Protein AF-A0AAV4ZYA0-F1 (afdb_monomer)

Structure (mmCIF, N/CA/C/O backbone):
data_AF-A0AAV4ZYA0-F1
#
_entry.id   AF-A0AAV4ZYA0-F1
#
loop_
_atom_site.group_PDB
_atom_site.id
_atom_site.type_symbol
_atom_site.label_atom_id
_atom_site.label_alt_id
_atom_site.label_comp_id
_atom_site.label_asym_id
_atom_site.label_entity_id
_atom_site.label_seq_id
_atom_site.pdbx_PDB_ins_code
_atom_site.Cartn_x
_atom_site.Cartn_y
_atom_site.Cartn_z
_atom_site.occupancy
_atom_site.B_iso_or_equiv
_atom_site.auth_seq_id
_atom_site.auth_comp_id
_atom_site.auth_asym_id
_atom_site.auth_atom_id
_atom_site.pdbx_PDB_model_num
ATOM 1 N N . MET A 1 1 ? -10.176 -1.420 -7.710 1.00 80.31 1 MET A N 1
ATOM 2 C CA . MET A 1 1 ? -9.198 -2.234 -8.470 1.00 80.31 1 MET A CA 1
ATOM 3 C C . MET A 1 1 ? -9.941 -2.976 -9.579 1.00 80.31 1 MET A C 1
ATOM 5 O O . MET A 1 1 ? -11.082 -3.352 -9.341 1.00 80.31 1 MET A O 1
ATOM 9 N N . CYS A 1 2 ? -9.379 -3.142 -10.784 1.00 86.94 2 CYS A N 1
ATOM 10 C CA . CYS A 1 2 ? -10.055 -3.920 -11.837 1.00 86.94 2 CYS A CA 1
ATOM 11 C C . CYS A 1 2 ? -9.924 -5.434 -11.587 1.00 86.94 2 CYS A C 1
ATOM 13 O O . CYS A 1 2 ? -9.052 -5.856 -10.829 1.00 86.94 2 CYS A O 1
ATOM 15 N N .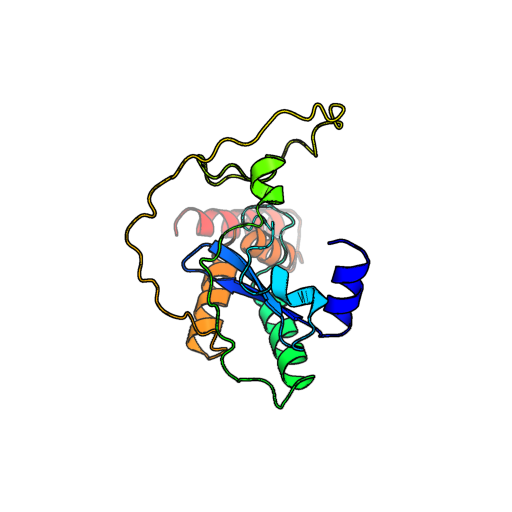 SER A 1 3 ? -10.754 -6.249 -12.243 1.00 91.12 3 SER A N 1
ATOM 16 C CA . SER A 1 3 ? -10.825 -7.701 -12.012 1.00 91.12 3 SER A CA 1
ATOM 17 C C . SER A 1 3 ? -9.481 -8.421 -12.165 1.00 91.12 3 SER A C 1
ATOM 19 O O . SER A 1 3 ? -9.167 -9.296 -11.364 1.00 91.12 3 SER A O 1
ATOM 21 N N . ASN A 1 4 ? -8.658 -8.021 -13.141 1.00 90.38 4 ASN A N 1
ATOM 22 C CA . ASN A 1 4 ? -7.347 -8.640 -13.361 1.00 90.38 4 ASN A CA 1
ATOM 23 C C . ASN A 1 4 ? -6.384 -8.345 -12.206 1.00 90.38 4 ASN A C 1
ATOM 25 O O . ASN A 1 4 ? -5.794 -9.264 -11.648 1.00 90.38 4 ASN A O 1
ATOM 29 N N . HIS A 1 5 ? -6.281 -7.077 -11.799 1.00 91.56 5 HIS A N 1
ATOM 30 C CA . HIS A 1 5 ? -5.413 -6.693 -10.687 1.00 91.56 5 HIS A CA 1
ATOM 31 C C . HIS A 1 5 ? -5.905 -7.259 -9.354 1.00 91.56 5 HIS A C 1
ATOM 33 O O . HIS A 1 5 ? -5.076 -7.601 -8.521 1.00 91.56 5 HIS A O 1
ATOM 39 N N . HIS A 1 6 ? -7.220 -7.402 -9.162 1.00 92.88 6 HIS A N 1
ATOM 40 C CA . HIS A 1 6 ? -7.773 -8.054 -7.975 1.00 92.88 6 HIS A CA 1
ATOM 41 C C . HIS A 1 6 ? -7.349 -9.522 -7.911 1.00 92.88 6 HIS A C 1
ATOM 43 O O . HIS A 1 6 ? -6.822 -9.971 -6.902 1.00 92.88 6 HIS A O 1
ATOM 49 N N . ARG A 1 7 ? -7.499 -10.261 -9.017 1.00 95.31 7 ARG A N 1
ATOM 50 C CA . ARG A 1 7 ? -7.073 -11.662 -9.089 1.00 95.31 7 ARG A CA 1
ATOM 51 C C . ARG A 1 7 ? -5.572 -11.823 -8.833 1.00 95.31 7 ARG A C 1
ATOM 53 O O . ARG A 1 7 ? -5.188 -12.720 -8.094 1.00 95.31 7 ARG A O 1
ATOM 60 N N . ALA A 1 8 ? -4.744 -10.958 -9.416 1.00 95.44 8 ALA A N 1
ATOM 61 C CA . ALA A 1 8 ? -3.297 -10.975 -9.205 1.00 95.44 8 ALA A CA 1
ATOM 62 C C . ALA A 1 8 ? -2.899 -10.580 -7.765 1.00 95.44 8 ALA A C 1
ATOM 64 O O . ALA A 1 8 ? -1.927 -11.101 -7.223 1.00 95.44 8 ALA A O 1
ATOM 65 N N . PHE A 1 9 ? -3.674 -9.704 -7.111 1.00 95.94 9 PHE A N 1
ATOM 66 C CA . PHE A 1 9 ? -3.490 -9.369 -5.696 1.00 95.94 9 PHE A CA 1
ATOM 67 C C . PHE A 1 9 ? -3.739 -10.589 -4.803 1.00 95.94 9 PHE A C 1
ATOM 69 O O . PHE A 1 9 ? -2.935 -10.890 -3.920 1.00 95.94 9 PHE A O 1
ATOM 76 N N . ASP A 1 10 ? -4.826 -11.318 -5.062 1.00 96.25 10 ASP A N 1
ATOM 77 C CA . ASP A 1 10 ? -5.196 -12.521 -4.310 1.00 96.25 10 ASP A CA 1
ATOM 78 C C . ASP A 1 10 ? -4.239 -13.692 -4.573 1.00 96.25 10 ASP A C 1
ATOM 80 O O . ASP A 1 10 ? -4.005 -14.510 -3.684 1.00 96.25 10 ASP A O 1
ATOM 84 N N . ALA A 1 11 ? -3.667 -13.756 -5.779 1.00 96.25 11 ALA A N 1
ATOM 85 C CA . ALA A 1 11 ? -2.668 -14.746 -6.183 1.00 96.25 11 ALA A CA 1
ATOM 86 C C . ALA A 1 11 ? -1.251 -14.447 -5.662 1.00 96.25 11 ALA A C 1
ATOM 88 O O . ALA A 1 11 ? -0.342 -15.234 -5.898 1.00 96.25 11 ALA A O 1
ATOM 89 N N . TYR A 1 12 ? -1.066 -13.343 -4.931 1.00 97.12 12 TYR A N 1
ATOM 90 C CA . TYR A 1 12 ? 0.222 -12.915 -4.389 1.00 97.12 12 TYR A CA 1
ATOM 91 C C . TYR A 1 12 ? 1.281 -12.564 -5.450 1.00 97.12 12 TYR A C 1
ATOM 93 O O . TYR A 1 12 ? 2.477 -12.715 -5.209 1.00 97.12 12 TYR A O 1
ATOM 101 N N . ASP A 1 13 ? 0.878 -12.047 -6.613 1.00 95.81 13 ASP A N 1
ATOM 102 C CA . ASP A 1 13 ? 1.809 -11.706 -7.703 1.00 95.81 13 ASP A CA 1
ATOM 103 C C . ASP A 1 13 ? 2.561 -10.385 -7.471 1.00 95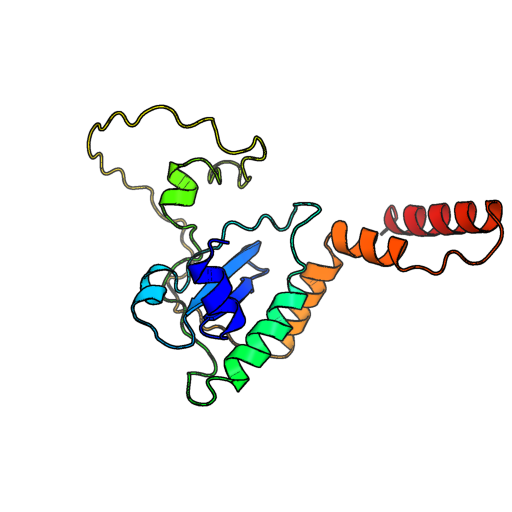.81 13 ASP A C 1
ATOM 105 O O . ASP A 1 13 ? 3.634 -10.130 -8.025 1.00 95.81 13 ASP A O 1
ATOM 109 N N . TYR A 1 14 ? 1.986 -9.500 -6.671 1.00 96.69 14 TYR A N 1
ATOM 110 C CA . TYR A 1 14 ? 2.531 -8.192 -6.333 1.00 96.69 14 TYR A CA 1
ATOM 111 C C . TYR A 1 14 ? 2.043 -7.808 -4.943 1.00 96.69 14 TYR A C 1
ATOM 113 O O . TYR A 1 14 ? 1.091 -8.400 -4.440 1.00 96.69 14 TYR A O 1
ATOM 121 N N . PHE A 1 15 ? 2.650 -6.795 -4.336 1.00 96.75 15 PHE A N 1
ATOM 122 C CA . PHE A 1 15 ? 2.113 -6.174 -3.127 1.00 96.75 15 PHE A CA 1
ATOM 123 C C . PHE A 1 15 ? 1.960 -4.667 -3.308 1.00 96.75 15 PHE A C 1
ATOM 125 O O . PHE A 1 15 ? 2.529 -4.059 -4.218 1.00 96.75 15 PHE A O 1
ATOM 132 N N . ILE A 1 16 ? 1.165 -4.061 -2.432 1.00 95.88 16 ILE A N 1
ATOM 133 C CA . ILE A 1 16 ? 1.038 -2.610 -2.325 1.00 95.88 16 ILE A CA 1
ATOM 134 C C . ILE A 1 16 ? 1.749 -2.191 -1.043 1.00 95.88 16 ILE A C 1
ATOM 136 O O . ILE A 1 16 ? 1.491 -2.762 0.009 1.00 95.88 16 ILE A O 1
ATOM 140 N N . ARG A 1 17 ? 2.632 -1.196 -1.108 1.00 94.81 17 ARG A N 1
ATOM 141 C CA . ARG A 1 17 ? 3.355 -0.675 0.054 1.00 94.81 17 ARG A CA 1
ATOM 142 C C . ARG A 1 17 ? 2.986 0.775 0.308 1.00 94.81 17 ARG A C 1
ATOM 144 O O . ARG A 1 17 ? 3.186 1.618 -0.558 1.00 94.81 17 ARG A O 1
ATOM 151 N N . TYR A 1 18 ? 2.516 1.086 1.510 1.00 93.31 18 TYR A N 1
ATOM 152 C CA . TYR A 1 18 ? 2.417 2.474 1.949 1.00 93.31 18 TYR A CA 1
ATOM 153 C C . TYR A 1 18 ? 3.798 3.022 2.329 1.00 93.31 18 TYR A C 1
ATOM 155 O O . TYR A 1 18 ? 4.530 2.376 3.080 1.00 93.31 18 TYR A O 1
ATOM 163 N N . ILE A 1 19 ? 4.142 4.206 1.819 1.00 91.00 19 ILE A N 1
ATOM 164 C CA . ILE A 1 19 ? 5.383 4.918 2.130 1.00 91.00 19 ILE A CA 1
ATOM 165 C C . ILE A 1 19 ? 5.033 6.199 2.897 1.00 91.00 19 ILE A C 1
ATOM 167 O O . ILE A 1 19 ? 4.638 7.183 2.264 1.00 91.00 19 ILE A O 1
ATOM 171 N N . PRO A 1 20 ? 5.204 6.224 4.235 1.00 89.25 20 PRO A N 1
ATOM 172 C CA . PRO A 1 20 ? 4.829 7.370 5.065 1.00 89.25 20 PRO A CA 1
ATOM 173 C C . PRO A 1 20 ? 5.463 8.691 4.620 1.00 89.25 20 PRO A C 1
ATOM 175 O O . PRO A 1 20 ? 4.771 9.701 4.555 1.00 89.25 20 PRO A O 1
ATOM 178 N N . ALA A 1 21 ? 6.741 8.667 4.225 1.00 86.56 21 ALA A N 1
ATOM 179 C CA . ALA A 1 21 ? 7.492 9.860 3.824 1.00 86.56 21 ALA A CA 1
ATOM 180 C C . ALA A 1 21 ? 6.879 10.624 2.636 1.00 86.56 21 ALA A C 1
ATOM 182 O O . ALA A 1 21 ? 7.073 11.828 2.521 1.00 86.56 21 ALA A O 1
ATOM 183 N N . VAL A 1 22 ? 6.154 9.934 1.750 1.00 86.25 22 VAL A N 1
ATOM 184 C CA . VAL A 1 22 ? 5.482 10.550 0.591 1.00 86.25 22 VAL A CA 1
ATOM 185 C C . VAL A 1 22 ? 3.963 10.390 0.639 1.00 86.25 22 VAL A C 1
ATOM 187 O O . VAL A 1 22 ? 3.296 10.751 -0.320 1.00 86.25 22 VAL A O 1
ATOM 190 N N . GLN A 1 23 ? 3.430 9.817 1.723 1.00 87.38 23 GLN A N 1
ATOM 191 C CA . GLN A 1 23 ? 2.010 9.522 1.943 1.00 87.38 23 GLN A CA 1
ATOM 192 C C . GLN A 1 23 ? 1.306 8.824 0.766 1.00 87.38 23 GLN A C 1
ATOM 194 O O . GLN A 1 23 ? 0.142 9.084 0.470 1.00 87.38 23 GLN A O 1
ATOM 199 N N . LYS A 1 24 ? 2.006 7.908 0.088 1.00 90.12 24 LYS A N 1
ATOM 200 C CA . LYS A 1 24 ? 1.486 7.200 -1.092 1.00 90.12 24 LYS A CA 1
ATOM 201 C C . LYS A 1 24 ? 1.557 5.692 -0.934 1.00 90.12 24 LYS A C 1
ATOM 203 O O . LYS A 1 24 ? 2.466 5.151 -0.305 1.00 90.12 24 LYS A O 1
ATOM 208 N N . PHE A 1 25 ? 0.607 5.020 -1.572 1.00 92.56 25 PHE A N 1
ATOM 209 C CA . PHE A 1 25 ? 0.609 3.577 -1.770 1.00 92.56 25 PHE A CA 1
ATOM 210 C C . PHE A 1 25 ? 1.310 3.255 -3.082 1.00 92.56 25 PHE A C 1
ATOM 212 O O . PHE A 1 25 ? 0.940 3.802 -4.112 1.00 92.56 25 PHE A O 1
ATOM 219 N N . ILE A 1 26 ? 2.304 2.378 -3.062 1.00 93.62 26 ILE A N 1
ATOM 220 C CA . ILE A 1 26 ? 3.145 2.046 -4.211 1.00 93.62 26 ILE A CA 1
ATOM 221 C C . ILE A 1 26 ? 2.882 0.608 -4.628 1.00 93.62 26 ILE A C 1
ATOM 223 O O . ILE A 1 26 ? 2.900 -0.292 -3.791 1.00 93.62 26 ILE A O 1
ATOM 227 N N . PHE A 1 27 ? 2.649 0.389 -5.916 1.00 94.88 27 PHE A N 1
ATOM 228 C CA . PHE A 1 27 ? 2.538 -0.944 -6.490 1.00 94.88 27 PHE A CA 1
ATOM 229 C C . PHE A 1 27 ? 3.935 -1.545 -6.675 1.00 94.88 27 PHE A C 1
ATOM 231 O O . PHE A 1 27 ? 4.797 -0.940 -7.312 1.00 94.88 27 PHE A O 1
ATOM 238 N N . VAL A 1 28 ? 4.167 -2.753 -6.164 1.00 95.50 28 VAL A N 1
ATOM 239 C CA . VAL A 1 28 ? 5.455 -3.446 -6.271 1.00 95.50 28 VAL A CA 1
ATOM 240 C C . VAL A 1 28 ? 5.244 -4.797 -6.933 1.00 95.50 28 VAL A C 1
ATOM 242 O O . VAL A 1 28 ? 4.809 -5.757 -6.298 1.00 95.50 28 VAL A O 1
ATOM 245 N N . ASN A 1 29 ? 5.573 -4.872 -8.225 1.00 95.12 29 ASN A N 1
ATOM 246 C CA . ASN A 1 29 ? 5.682 -6.145 -8.935 1.00 95.12 29 ASN A CA 1
ATOM 247 C C . ASN A 1 29 ? 6.771 -6.996 -8.269 1.00 95.12 29 ASN A C 1
ATOM 249 O O . ASN A 1 29 ? 7.947 -6.660 -8.403 1.00 95.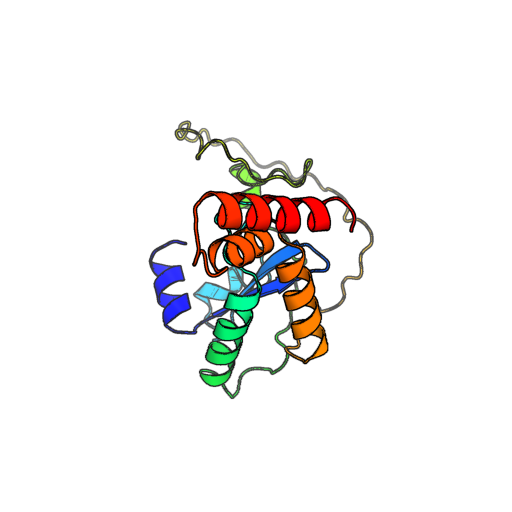12 29 ASN A O 1
ATOM 253 N N . TYR A 1 30 ? 6.375 -8.040 -7.541 1.00 95.69 30 TYR A N 1
ATOM 254 C CA . TYR A 1 30 ? 7.302 -8.908 -6.812 1.00 95.69 30 TYR A CA 1
ATOM 255 C C . TYR A 1 30 ? 7.499 -10.254 -7.511 1.00 95.69 30 TYR A C 1
ATOM 257 O O . TYR A 1 30 ? 8.602 -10.782 -7.498 1.00 95.69 30 TYR A O 1
ATOM 265 N N . SER A 1 31 ? 6.468 -10.775 -8.184 1.00 93.25 31 SER A N 1
ATOM 266 C CA . SER A 1 31 ? 6.558 -11.988 -9.014 1.00 93.25 31 SER A CA 1
ATOM 267 C C . SER A 1 31 ? 7.509 -11.845 -10.205 1.00 93.25 31 SER A C 1
ATOM 269 O O . SER A 1 31 ? 8.049 -12.843 -10.676 1.00 93.25 31 SER A O 1
ATOM 271 N N . GLY A 1 32 ? 7.715 -10.621 -10.701 1.00 91.19 32 GLY A N 1
ATOM 272 C CA . GLY A 1 32 ? 8.510 -10.363 -11.903 1.00 91.19 32 GLY A CA 1
ATOM 273 C C . GLY A 1 32 ? 7.736 -10.583 -13.205 1.00 91.19 32 GLY A C 1
ATOM 274 O O . GLY A 1 32 ? 8.344 -10.705 -14.264 1.00 91.19 32 GLY A O 1
ATOM 275 N N . PHE A 1 33 ? 6.400 -10.632 -13.162 1.00 92.62 33 PHE A N 1
ATOM 276 C CA . PHE A 1 33 ? 5.601 -10.731 -14.383 1.00 92.62 33 PHE A CA 1
ATOM 277 C C . PHE A 1 33 ? 5.710 -9.467 -15.235 1.00 92.62 33 PHE A C 1
ATOM 279 O O . PHE A 1 33 ? 5.509 -8.353 -14.747 1.00 92.62 33 PHE A O 1
ATOM 286 N N . THR A 1 34 ? 5.963 -9.652 -16.529 1.00 92.38 34 THR A N 1
ATOM 287 C CA . THR A 1 34 ? 6.173 -8.568 -17.501 1.00 92.38 34 THR A CA 1
ATOM 288 C C . THR A 1 34 ? 4.961 -7.643 -17.618 1.00 92.38 34 TH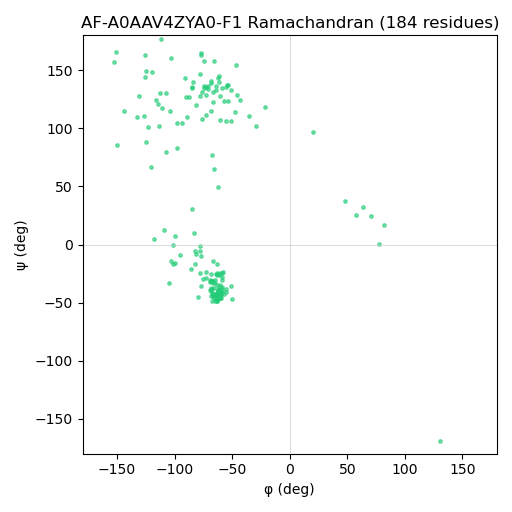R A C 1
ATOM 290 O O . THR A 1 34 ? 5.096 -6.428 -17.733 1.00 92.38 34 THR A O 1
ATOM 293 N N . GLU A 1 35 ? 3.748 -8.187 -17.493 1.00 90.38 35 GLU A N 1
ATOM 294 C CA . GLU A 1 35 ? 2.503 -7.407 -17.528 1.00 90.38 35 GLU A CA 1
ATOM 295 C C . GLU A 1 35 ? 2.409 -6.364 -16.402 1.00 90.38 35 GLU A C 1
ATOM 297 O O . GLU A 1 35 ? 1.737 -5.336 -16.555 1.00 90.38 35 GLU A O 1
ATOM 302 N N . HIS A 1 36 ? 3.103 -6.611 -15.287 1.00 91.38 36 HIS A N 1
ATOM 303 C CA . HIS A 1 36 ? 3.110 -5.764 -14.100 1.00 91.38 36 HIS A CA 1
ATOM 304 C C . HIS A 1 36 ? 4.278 -4.766 -14.059 1.00 91.38 36 HIS A C 1
ATOM 306 O O . HIS A 1 36 ? 4.270 -3.865 -13.220 1.00 91.38 36 HIS A O 1
ATOM 312 N N . GLU A 1 37 ? 5.263 -4.863 -14.959 1.00 90.75 37 GLU A N 1
ATOM 313 C CA . GLU A 1 37 ? 6.447 -3.986 -14.972 1.00 90.75 37 GLU A CA 1
ATOM 314 C C . GLU A 1 37 ? 6.080 -2.507 -15.080 1.00 90.75 37 GLU A C 1
ATOM 316 O O . GLU A 1 37 ? 6.590 -1.682 -14.329 1.00 90.75 37 GLU A O 1
ATOM 321 N N . LYS A 1 38 ? 5.109 -2.171 -15.936 1.00 88.81 38 LYS A N 1
ATOM 322 C CA . LYS A 1 38 ? 4.625 -0.790 -16.112 1.00 88.81 38 LYS A CA 1
ATOM 323 C C . LYS A 1 38 ? 3.971 -0.186 -14.863 1.00 88.81 38 LYS A C 1
ATOM 325 O O . LYS A 1 38 ? 3.780 1.027 -14.799 1.00 88.81 38 LYS A O 1
ATOM 330 N N . PHE A 1 39 ? 3.587 -1.018 -13.897 1.00 90.44 39 PHE A N 1
ATOM 331 C CA . PHE A 1 39 ? 2.995 -0.582 -12.633 1.00 90.44 39 PHE A CA 1
ATOM 332 C C . PHE A 1 39 ? 4.002 -0.591 -11.481 1.00 90.44 39 PHE A C 1
ATOM 334 O O . PHE A 1 39 ? 3.751 0.050 -10.465 1.00 90.44 39 PHE A O 1
ATOM 341 N N . HIS A 1 40 ? 5.137 -1.276 -11.622 1.00 92.88 40 HIS A N 1
ATOM 342 C CA . HIS A 1 40 ? 6.147 -1.366 -10.575 1.00 92.88 40 HIS A CA 1
ATOM 343 C C . HIS A 1 40 ? 6.696 0.023 -10.205 1.00 92.88 40 HIS A C 1
ATOM 345 O O . HIS A 1 40 ? 7.112 0.792 -11.067 1.00 92.88 40 HIS A O 1
ATOM 351 N N . GLY A 1 41 ? 6.679 0.347 -8.911 1.00 91.31 41 GLY A N 1
ATOM 352 C CA . GLY A 1 41 ? 7.123 1.629 -8.362 1.00 91.31 41 GLY A CA 1
ATOM 353 C C . GLY A 1 41 ? 6.142 2.786 -8.531 1.00 91.31 41 GLY A C 1
ATOM 354 O O . GLY A 1 41 ? 6.413 3.888 -8.058 1.00 91.31 41 GLY A O 1
ATOM 355 N N . ARG A 1 42 ? 4.979 2.556 -9.145 1.00 90.62 42 ARG A N 1
ATOM 356 C CA . ARG A 1 42 ? 3.993 3.609 -9.404 1.00 90.62 42 ARG A CA 1
ATOM 357 C C . ARG A 1 42 ? 3.004 3.729 -8.259 1.00 90.62 42 ARG A C 1
ATOM 359 O O . ARG A 1 42 ? 2.598 2.731 -7.658 1.00 90.62 42 ARG A O 1
ATOM 366 N N . ALA A 1 43 ? 2.604 4.962 -7.970 1.00 91.50 43 ALA A N 1
ATOM 367 C CA . ALA A 1 43 ? 1.619 5.227 -6.941 1.00 91.50 43 ALA A CA 1
ATOM 368 C C . ALA A 1 43 ? 0.225 4.757 -7.381 1.00 91.50 43 ALA A C 1
ATOM 370 O O . ALA A 1 43 ? -0.230 5.010 -8.500 1.00 91.50 43 ALA A O 1
ATOM 371 N N . VAL A 1 44 ? -0.451 4.063 -6.474 1.00 90.44 44 VAL A N 1
ATOM 372 C CA . VAL A 1 44 ? -1.841 3.637 -6.586 1.00 90.44 44 VAL A CA 1
ATOM 373 C C . VAL A 1 44 ? -2.722 4.790 -6.119 1.00 90.44 44 VAL A C 1
ATOM 375 O O . VAL A 1 44 ? -2.458 5.382 -5.073 1.00 90.44 44 VAL A O 1
ATOM 378 N N . ALA A 1 45 ? -3.784 5.083 -6.873 1.00 88.62 45 ALA A N 1
ATOM 379 C CA . ALA A 1 45 ? -4.816 6.051 -6.501 1.00 88.62 45 ALA A CA 1
ATOM 380 C C . ALA A 1 45 ? -5.630 5.559 -5.289 1.00 88.62 45 ALA A C 1
ATOM 382 O O . ALA A 1 45 ? -6.737 5.037 -5.423 1.00 88.62 45 ALA A O 1
ATOM 383 N N . LEU A 1 46 ? -5.037 5.673 -4.104 1.00 87.81 46 LEU A N 1
ATOM 384 C CA . LEU A 1 46 ? -5.657 5.423 -2.813 1.00 87.81 46 LEU A CA 1
ATOM 385 C C . LEU A 1 46 ? -5.439 6.659 -1.944 1.00 87.81 46 LEU A C 1
ATOM 387 O O . LEU A 1 46 ? -4.317 6.944 -1.528 1.00 87.81 46 LEU A O 1
ATOM 391 N N . ASP A 1 47 ? -6.526 7.379 -1.682 1.00 85.31 47 ASP A N 1
ATOM 392 C CA . ASP A 1 47 ? -6.537 8.523 -0.776 1.00 85.31 47 ASP A CA 1
ATOM 393 C C . ASP A 1 47 ? -6.502 8.027 0.670 1.00 85.31 47 ASP A C 1
ATOM 395 O O . ASP A 1 47 ? -7.501 7.516 1.173 1.00 85.31 47 ASP A O 1
ATOM 399 N N . ILE A 1 48 ? -5.369 8.188 1.356 1.00 83.94 48 ILE A N 1
ATOM 400 C CA . ILE A 1 48 ? -5.249 7.809 2.769 1.00 83.94 48 ILE A CA 1
ATOM 401 C C . ILE A 1 48 ? -6.175 8.629 3.680 1.00 83.94 48 ILE A C 1
ATOM 403 O O . ILE A 1 48 ? -6.573 8.165 4.745 1.00 83.94 48 ILE A O 1
ATOM 407 N N . THR A 1 49 ? -6.565 9.834 3.266 1.00 82.06 49 THR A N 1
ATOM 408 C CA . THR A 1 49 ? -7.449 10.706 4.048 1.00 82.06 49 THR A CA 1
ATOM 409 C C . THR A 1 49 ? -8.924 10.331 3.901 1.00 82.06 49 THR A C 1
ATOM 411 O O . THR A 1 49 ? -9.779 10.861 4.615 1.00 82.06 49 THR A O 1
ATOM 414 N N . HIS A 1 50 ? -9.254 9.409 2.993 1.00 83.19 50 HIS A N 1
ATOM 415 C CA . HIS A 1 50 ? -10.627 8.993 2.766 1.00 83.19 50 HIS A CA 1
ATOM 416 C C . HIS A 1 50 ? -11.136 8.091 3.903 1.00 83.19 50 HIS A C 1
ATOM 418 O O . HIS A 1 50 ? -10.481 7.135 4.314 1.00 83.19 50 HIS A O 1
ATOM 424 N N . ARG A 1 51 ? -12.370 8.331 4.370 1.00 79.19 51 ARG A N 1
ATOM 425 C CA . ARG A 1 51 ? -12.998 7.585 5.488 1.00 79.19 51 ARG A CA 1
ATOM 426 C C . ARG A 1 51 ? -13.102 6.070 5.280 1.00 79.19 51 ARG A C 1
ATOM 428 O O . ARG A 1 51 ? -13.220 5.327 6.244 1.00 79.19 51 ARG A O 1
ATOM 435 N N . HIS A 1 52 ? -13.092 5.625 4.027 1.00 80.25 52 HIS A N 1
ATOM 436 C CA . HIS A 1 52 ? -13.146 4.209 3.649 1.00 80.25 52 HIS A CA 1
ATOM 437 C C . HIS A 1 52 ? -11.823 3.689 3.076 1.00 80.25 52 HIS A C 1
ATOM 439 O O . HIS A 1 52 ? -11.797 2.625 2.462 1.00 80.25 52 HIS A O 1
ATOM 445 N N . ALA A 1 53 ? -10.735 4.446 3.221 1.00 83.31 53 ALA A N 1
ATOM 446 C CA . ALA A 1 53 ? -9.423 3.975 2.817 1.00 83.31 53 ALA A CA 1
ATOM 447 C C . ALA A 1 53 ? -9.017 2.759 3.667 1.00 83.31 53 ALA A C 1
ATOM 449 O O . ALA A 1 53 ? -9.202 2.781 4.888 1.00 83.31 53 ALA A O 1
ATOM 450 N N . PRO A 1 54 ? -8.458 1.701 3.058 1.00 86.38 54 PRO A N 1
ATOM 451 C CA . PRO A 1 54 ? -7.900 0.592 3.818 1.00 86.38 54 PRO A CA 1
ATOM 452 C C . PRO A 1 54 ? -6.738 1.074 4.694 1.00 86.38 54 PRO A C 1
ATOM 454 O O . PRO A 1 54 ? -5.939 1.915 4.277 1.00 86.38 54 PRO A O 1
ATOM 457 N N . PHE A 1 55 ? -6.610 0.504 5.894 1.00 91.12 55 PHE A N 1
ATOM 458 C CA . PHE A 1 55 ? -5.486 0.821 6.770 1.00 91.12 55 PHE A CA 1
ATOM 459 C C . PHE A 1 55 ? -4.158 0.373 6.140 1.00 91.12 55 PHE A C 1
ATOM 461 O O . PHE A 1 55 ? -4.053 -0.784 5.717 1.00 91.12 55 PHE A O 1
ATOM 468 N N . PRO A 1 56 ? -3.116 1.230 6.127 1.00 92.56 56 PRO A N 1
ATOM 469 C CA . PRO A 1 56 ? -1.787 0.865 5.642 1.00 92.56 56 PRO A CA 1
ATOM 470 C C . PRO A 1 56 ? -1.234 -0.425 6.260 1.00 92.56 56 PRO A C 1
ATOM 472 O O . PRO A 1 56 ? -0.593 -1.220 5.573 1.00 92.56 56 PRO A O 1
ATOM 475 N N . SER A 1 57 ? -1.530 -0.668 7.539 1.00 90.81 57 SER A N 1
ATOM 476 C CA . SER A 1 57 ? -1.130 -1.877 8.266 1.00 90.81 57 SER A CA 1
ATOM 477 C C . SER A 1 57 ? -1.645 -3.182 7.642 1.00 90.81 57 SER A C 1
ATOM 479 O O . SER A 1 57 ? -0.944 -4.193 7.697 1.00 90.81 57 SER A O 1
ATOM 481 N N . LEU A 1 58 ? -2.811 -3.181 6.983 1.00 92.19 58 LEU A N 1
ATOM 482 C CA . LEU A 1 58 ? -3.350 -4.372 6.310 1.00 92.19 58 LEU A CA 1
ATOM 483 C C . LEU A 1 58 ? -2.466 -4.811 5.140 1.00 92.19 58 LEU A C 1
ATOM 485 O O . LEU A 1 58 ? -2.311 -6.007 4.884 1.00 92.19 58 LEU A O 1
ATOM 489 N N . PHE A 1 59 ? -1.836 -3.853 4.464 1.00 95.19 59 PHE A N 1
ATOM 490 C CA . PHE A 1 59 ? -0.931 -4.146 3.362 1.00 95.19 59 PHE A CA 1
ATOM 491 C C . PHE A 1 59 ? 0.401 -4.748 3.822 1.00 95.19 59 PHE A C 1
ATOM 493 O O . PHE A 1 59 ? 1.002 -5.500 3.060 1.00 95.19 59 PHE A O 1
ATOM 500 N N . ILE A 1 60 ? 0.831 -4.521 5.072 1.00 95.19 60 ILE A N 1
ATOM 501 C CA . ILE A 1 60 ? 2.012 -5.202 5.639 1.00 95.19 60 ILE A CA 1
ATOM 502 C C . ILE A 1 60 ? 1.780 -6.715 5.659 1.00 95.19 60 ILE A C 1
ATOM 504 O O . ILE A 1 60 ? 2.638 -7.486 5.234 1.00 95.19 60 ILE A O 1
ATOM 508 N N . ILE A 1 61 ? 0.600 -7.143 6.120 1.00 95.00 61 ILE A N 1
ATOM 509 C CA . ILE A 1 61 ? 0.239 -8.565 6.201 1.00 95.00 61 ILE A CA 1
ATOM 510 C C . ILE A 1 61 ? 0.230 -9.185 4.803 1.00 95.00 61 ILE A C 1
ATOM 512 O O . ILE A 1 61 ? 0.747 -10.286 4.607 1.00 95.00 61 ILE A O 1
ATOM 516 N N . HIS A 1 62 ? -0.347 -8.479 3.827 1.00 96.38 62 HIS A N 1
ATOM 517 C CA . HIS A 1 62 ? -0.363 -8.931 2.438 1.00 96.38 62 HIS A CA 1
ATOM 518 C C . HIS A 1 62 ? 1.050 -9.054 1.864 1.00 96.38 62 HIS A C 1
ATOM 520 O O . HIS A 1 62 ? 1.393 -10.104 1.328 1.00 96.38 62 HIS A O 1
ATOM 526 N N . GLU A 1 63 ? 1.909 -8.057 2.070 1.00 97.00 63 GLU A N 1
ATOM 527 C CA . GLU A 1 63 ? 3.292 -8.117 1.605 1.00 97.00 63 GLU A CA 1
ATOM 528 C C . GLU A 1 63 ? 4.076 -9.281 2.219 1.00 97.00 63 GLU A C 1
ATOM 530 O O . GLU A 1 63 ? 4.812 -9.965 1.508 1.00 97.00 63 GLU A O 1
ATOM 535 N N . MET A 1 64 ? 3.907 -9.558 3.515 1.00 95.75 64 MET A N 1
ATOM 536 C CA . MET A 1 64 ? 4.545 -10.718 4.148 1.00 95.75 64 MET A CA 1
ATOM 537 C C . MET A 1 64 ? 4.124 -12.033 3.479 1.00 95.75 64 MET A C 1
ATOM 539 O O . MET A 1 64 ? 4.959 -12.915 3.281 1.00 95.75 64 MET A O 1
ATOM 543 N N . ARG A 1 65 ? 2.850 -12.159 3.082 1.00 96.88 65 ARG A N 1
ATOM 544 C CA . ARG A 1 65 ? 2.358 -13.332 2.341 1.00 96.88 65 ARG A CA 1
ATOM 545 C C . ARG A 1 65 ? 2.954 -13.413 0.941 1.00 96.88 65 ARG A C 1
ATOM 547 O O . ARG A 1 65 ? 3.382 -14.491 0.545 1.00 96.88 65 ARG A O 1
ATOM 554 N N . VAL A 1 66 ? 3.049 -12.289 0.232 1.00 97.19 66 VAL A N 1
ATOM 555 C CA . VAL A 1 66 ? 3.678 -12.217 -1.097 1.00 97.19 66 VAL A CA 1
ATOM 556 C C . VAL A 1 66 ? 5.145 -12.634 -1.041 1.00 97.19 66 VAL A C 1
ATOM 558 O O . VAL A 1 66 ? 5.583 -13.464 -1.834 1.00 97.19 66 VAL A O 1
ATOM 561 N N . ARG A 1 67 ? 5.894 -12.144 -0.051 1.00 95.81 67 ARG A N 1
ATOM 562 C CA . ARG A 1 67 ? 7.291 -12.545 0.176 1.00 95.81 67 ARG A CA 1
ATOM 563 C C . ARG A 1 67 ? 7.427 -14.030 0.503 1.00 95.81 67 ARG A C 1
ATOM 565 O O . ARG A 1 67 ? 8.334 -14.679 -0.001 1.00 95.81 67 ARG A O 1
ATOM 572 N N . GLY A 1 68 ? 6.504 -14.577 1.295 1.00 95.69 68 GLY A N 1
ATOM 573 C CA . GLY A 1 68 ? 6.442 -16.015 1.568 1.00 95.69 68 GLY A CA 1
ATOM 574 C C . GLY A 1 68 ? 6.089 -16.861 0.338 1.00 95.69 68 GLY A C 1
ATOM 575 O O . GLY A 1 68 ? 6.558 -17.990 0.227 1.00 95.69 68 GLY A O 1
ATOM 576 N N . HIS A 1 69 ? 5.297 -16.320 -0.592 1.00 96.75 69 HIS A N 1
ATOM 577 C CA . HIS A 1 69 ? 4.935 -16.987 -1.846 1.00 96.75 69 HIS A CA 1
ATOM 578 C C . HIS A 1 69 ? 6.084 -16.990 -2.867 1.00 96.75 69 HIS A C 1
ATOM 580 O O . HIS A 1 69 ? 6.217 -17.936 -3.640 1.00 96.75 69 HIS A O 1
ATOM 586 N N . HIS A 1 70 ? 6.951 -15.972 -2.828 1.00 94.88 70 HIS A N 1
ATOM 587 C CA . HIS A 1 70 ? 8.099 -15.815 -3.728 1.00 94.88 70 HIS A CA 1
ATOM 588 C C . HIS A 1 70 ? 9.430 -15.758 -2.952 1.00 94.88 70 HIS A C 1
ATOM 590 O O . HIS A 1 70 ? 10.105 -14.726 -2.960 1.00 94.88 70 HIS A O 1
ATOM 596 N N . PRO A 1 71 ? 9.858 -16.852 -2.292 1.00 93.38 71 PRO A N 1
ATOM 597 C CA . PRO A 1 71 ? 10.963 -16.829 -1.325 1.00 93.38 71 PRO A CA 1
ATOM 598 C C . PRO A 1 71 ? 12.346 -16.529 -1.928 1.00 93.38 71 PRO A C 1
ATOM 600 O O . PRO A 1 71 ? 13.285 -16.247 -1.189 1.00 93.38 71 PRO A O 1
ATOM 603 N N . PHE A 1 72 ? 12.487 -16.610 -3.253 1.00 93.31 72 PHE A N 1
ATOM 604 C CA . PHE A 1 72 ? 13.754 -16.386 -3.962 1.00 93.31 72 PHE A CA 1
ATOM 605 C C . PHE A 1 72 ? 13.855 -15.007 -4.620 1.00 93.31 72 PHE A C 1
ATOM 607 O O . PHE A 1 72 ? 14.866 -14.702 -5.252 1.00 93.31 72 PHE A O 1
ATOM 614 N N . GLN A 1 73 ? 12.822 -14.175 -4.491 1.00 92.69 73 GLN A N 1
ATOM 615 C CA . GLN A 1 73 ? 12.874 -12.793 -4.953 1.00 92.69 73 GLN A CA 1
ATOM 616 C C . GLN A 1 73 ? 13.729 -11.934 -4.006 1.00 92.69 73 GLN A C 1
ATOM 618 O O . GLN A 1 73 ? 13.909 -12.286 -2.835 1.00 92.69 73 GLN A O 1
ATOM 623 N N . PRO A 1 74 ? 14.263 -10.790 -4.472 1.00 89.94 74 PRO A N 1
ATOM 624 C CA . PRO A 1 74 ? 15.060 -9.905 -3.634 1.00 89.94 74 PRO A CA 1
ATOM 625 C C . PRO A 1 74 ? 14.340 -9.505 -2.340 1.00 89.94 74 PRO A C 1
ATOM 627 O O . PRO A 1 74 ? 13.159 -9.150 -2.340 1.00 89.94 74 PRO A O 1
ATOM 630 N N . ILE A 1 75 ? 15.074 -9.508 -1.224 1.00 88.06 75 ILE A N 1
ATOM 631 C CA . ILE A 1 75 ? 14.549 -9.078 0.084 1.00 88.06 75 ILE A CA 1
ATOM 632 C C . ILE A 1 75 ? 14.196 -7.585 0.056 1.00 88.06 75 ILE A C 1
ATOM 634 O O . ILE A 1 75 ? 13.247 -7.153 0.703 1.00 88.06 75 ILE A O 1
ATOM 638 N N . GLU A 1 76 ? 14.900 -6.792 -0.740 1.00 90.88 76 GLU A N 1
ATOM 639 C CA . GLU A 1 76 ? 14.642 -5.364 -0.876 1.00 90.88 76 GLU A CA 1
ATOM 640 C C . GLU A 1 76 ? 14.424 -5.034 -2.355 1.00 90.88 76 GLU A C 1
ATOM 642 O O . GLU A 1 76 ? 15.392 -4.751 -3.067 1.00 90.88 76 GLU A O 1
ATOM 647 N N . PRO A 1 77 ? 13.177 -5.121 -2.859 1.00 88.25 77 PRO A N 1
ATOM 648 C CA . PRO A 1 77 ? 12.900 -4.771 -4.240 1.00 88.25 77 PRO A CA 1
ATOM 649 C C . PRO A 1 77 ? 13.245 -3.301 -4.482 1.00 88.25 77 PRO A C 1
ATOM 651 O O . PRO A 1 77 ? 13.030 -2.432 -3.629 1.00 88.25 77 PRO A O 1
ATOM 654 N N . LEU A 1 78 ? 13.825 -3.057 -5.650 1.00 87.88 78 LEU A N 1
ATOM 655 C CA . LEU A 1 78 ? 14.337 -1.762 -6.054 1.00 87.88 78 LEU A CA 1
ATOM 656 C C . LEU A 1 78 ? 13.240 -0.934 -6.717 1.00 87.88 78 LEU A C 1
ATOM 658 O O . LEU A 1 78 ? 12.660 -1.369 -7.703 1.00 87.88 78 LEU A O 1
ATOM 662 N N . LEU A 1 79 ? 13.015 0.284 -6.233 1.00 85.06 79 LEU A N 1
ATOM 663 C CA . LEU A 1 79 ? 12.185 1.276 -6.901 1.00 85.06 79 LEU A CA 1
ATOM 664 C C . LEU A 1 79 ? 13.078 2.243 -7.679 1.00 85.06 79 LEU A C 1
ATOM 666 O O . LEU A 1 79 ? 13.720 3.116 -7.099 1.00 85.06 79 LEU A O 1
ATOM 670 N N . LEU A 1 80 ? 13.091 2.069 -8.999 1.00 68.38 80 LEU A N 1
ATOM 671 C CA . LEU A 1 80 ? 13.851 2.892 -9.949 1.00 68.38 80 LEU A CA 1
ATOM 672 C C . LEU A 1 80 ? 13.152 4.205 -10.327 1.00 68.38 80 LEU A C 1
ATOM 674 O O . LEU A 1 80 ? 13.690 4.992 -11.098 1.00 68.38 80 LEU A O 1
ATOM 678 N N . GLN A 1 81 ? 11.918 4.408 -9.870 1.00 65.81 81 GLN A N 1
ATOM 679 C CA . GLN A 1 81 ? 11.087 5.535 -10.276 1.00 65.81 81 GLN A CA 1
ATOM 680 C C . GLN A 1 81 ? 10.603 6.293 -9.053 1.00 65.81 81 GLN A C 1
ATOM 682 O O . GLN A 1 81 ? 10.255 5.696 -8.029 1.00 65.81 81 GLN A O 1
ATOM 687 N N . ASP A 1 82 ? 10.524 7.612 -9.206 1.00 71.12 82 ASP A N 1
ATOM 688 C CA . ASP A 1 82 ? 9.809 8.461 -8.271 1.00 71.12 82 ASP A CA 1
ATOM 689 C C . ASP A 1 82 ? 8.387 7.931 -8.136 1.00 71.12 82 ASP A C 1
ATOM 691 O O . ASP A 1 82 ? 7.765 7.567 -9.141 1.00 71.12 82 ASP A O 1
ATOM 695 N N . ALA A 1 83 ? 7.895 7.896 -6.893 1.00 76.19 83 ALA A N 1
ATOM 696 C CA . ALA A 1 83 ? 6.557 7.487 -6.452 1.00 76.19 83 ALA A CA 1
ATOM 697 C C . ALA A 1 83 ? 5.435 8.387 -7.029 1.00 76.19 83 ALA A C 1
ATOM 699 O O . ALA A 1 83 ? 4.581 8.934 -6.326 1.00 76.19 83 ALA A O 1
ATOM 700 N N . SER A 1 84 ? 5.487 8.586 -8.335 1.00 84.38 84 SER A N 1
ATOM 701 C CA . SER A 1 84 ? 4.587 9.329 -9.187 1.00 84.38 84 SER A CA 1
ATOM 702 C C . SER A 1 84 ? 3.353 8.482 -9.447 1.00 84.38 84 SER A C 1
ATOM 704 O O . SER A 1 84 ? 3.410 7.246 -9.508 1.00 84.38 84 SER A O 1
ATOM 706 N N . PHE A 1 85 ? 2.217 9.153 -9.581 1.00 83.81 85 PHE A N 1
ATOM 707 C CA . PHE A 1 85 ? 1.017 8.494 -10.065 1.00 83.81 85 PHE A CA 1
ATOM 708 C C . PHE A 1 85 ? 1.209 8.066 -11.522 1.00 83.81 85 PHE A C 1
ATOM 710 O O . PHE A 1 85 ? 2.071 8.569 -12.242 1.00 83.81 85 PHE A O 1
ATOM 717 N N . GLN A 1 86 ? 0.413 7.090 -11.949 1.00 81.69 86 GLN A N 1
ATOM 718 C CA . GLN A 1 86 ? 0.314 6.760 -13.367 1.00 81.69 86 GLN A CA 1
ATOM 719 C C . GLN A 1 86 ? -0.205 7.967 -14.150 1.00 81.69 86 GLN A C 1
ATOM 721 O O . GLN A 1 86 ? -1.079 8.677 -13.660 1.00 81.69 86 GLN A O 1
ATOM 726 N N . GLU A 1 87 ? 0.276 8.144 -15.381 1.00 78.62 87 GLU A N 1
ATOM 727 C CA . GLU A 1 87 ? -0.084 9.282 -16.240 1.00 78.62 87 GLU A CA 1
ATOM 728 C C . GLU A 1 87 ? -1.603 9.474 -16.324 1.00 78.62 87 GLU A C 1
ATOM 730 O O . GLU A 1 87 ? -2.101 10.566 -16.077 1.00 78.62 87 GLU A O 1
ATOM 735 N N . TRP A 1 88 ? -2.349 8.388 -16.549 1.00 77.50 88 TRP A N 1
ATOM 736 C CA . TRP A 1 88 ? -3.805 8.449 -16.679 1.00 77.50 88 TRP A CA 1
ATOM 737 C C . TRP A 1 88 ? -4.531 8.900 -15.401 1.00 77.50 88 TRP A C 1
ATOM 739 O O . TRP A 1 88 ? -5.621 9.447 -15.493 1.00 77.50 88 TRP A O 1
ATOM 749 N N . ILE A 1 89 ? -3.945 8.709 -14.212 1.00 79.38 89 ILE A N 1
ATOM 750 C CA . ILE A 1 89 ? -4.533 9.187 -12.946 1.00 79.38 89 ILE A CA 1
ATOM 751 C C . ILE A 1 89 ? -4.508 10.720 -12.909 1.00 79.38 89 ILE A C 1
ATOM 753 O O . ILE A 1 89 ? -5.464 11.340 -12.451 1.00 79.38 89 ILE A O 1
ATOM 757 N N . VAL A 1 90 ? -3.434 11.319 -13.426 1.00 78.75 90 VAL A N 1
ATOM 758 C CA . VAL A 1 90 ? -3.276 12.774 -13.499 1.00 78.75 90 VAL A CA 1
ATOM 759 C C . VAL A 1 90 ? -4.070 13.340 -14.681 1.00 78.75 90 VAL A C 1
ATOM 761 O O . VAL A 1 90 ? -4.800 14.315 -14.523 1.00 78.75 90 VAL A O 1
ATOM 764 N N . THR A 1 91 ? -4.002 12.716 -15.864 1.00 76.25 91 THR A N 1
ATOM 765 C CA . THR A 1 91 ? -4.689 13.233 -17.064 1.00 76.25 91 THR A CA 1
ATOM 766 C C . THR A 1 91 ? -6.206 13.121 -16.993 1.00 76.25 91 T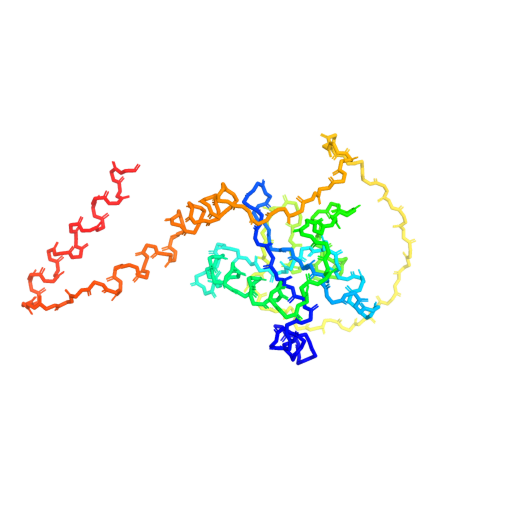HR A C 1
ATOM 768 O O . THR A 1 91 ? -6.890 13.974 -17.552 1.00 76.25 91 THR A O 1
ATOM 771 N N . ASP A 1 92 ? -6.738 12.095 -16.324 1.00 78.00 92 ASP A N 1
ATOM 772 C CA . ASP A 1 92 ? -8.185 11.934 -16.127 1.00 78.00 92 ASP A CA 1
ATOM 773 C C . ASP A 1 92 ? -8.696 12.755 -14.926 1.00 78.00 92 ASP A C 1
ATOM 775 O O . ASP A 1 92 ? -9.841 12.585 -14.511 1.00 78.00 92 ASP A O 1
ATOM 779 N N . SER A 1 93 ? -7.850 13.634 -14.369 1.00 76.31 93 SER A N 1
ATOM 780 C CA . SER A 1 93 ? -8.150 14.522 -13.239 1.00 76.31 93 SER A CA 1
ATOM 781 C C . SER A 1 93 ? -8.611 13.795 -11.971 1.00 76.31 93 SER A C 1
ATOM 783 O O . SER A 1 93 ? -9.279 14.384 -11.133 1.00 76.31 93 SER A O 1
ATOM 785 N N . LEU A 1 94 ? -8.227 12.524 -11.794 1.00 80.62 94 LEU A N 1
ATOM 786 C CA . LEU A 1 94 ? -8.525 11.771 -10.568 1.00 80.62 94 LEU A CA 1
ATOM 787 C C . LEU A 1 94 ? -7.675 12.245 -9.386 1.00 80.62 94 LEU A C 1
ATOM 789 O O . LEU A 1 94 ? -8.094 12.121 -8.235 1.00 80.62 94 LEU A O 1
ATOM 793 N N . PHE A 1 95 ? -6.478 12.754 -9.668 1.00 83.19 95 PHE A N 1
ATOM 794 C CA . PHE A 1 95 ? -5.605 13.394 -8.697 1.00 83.19 95 PHE A CA 1
ATOM 795 C C . PHE A 1 95 ? -5.116 14.724 -9.259 1.00 83.19 95 PHE A C 1
ATOM 797 O O . PHE A 1 95 ? -4.579 14.774 -10.368 1.00 83.19 95 PHE A O 1
ATOM 804 N N . ASP A 1 96 ? -5.292 15.787 -8.486 1.00 82.69 96 ASP A N 1
ATOM 805 C CA . ASP A 1 96 ? -4.759 17.102 -8.796 1.00 82.69 96 ASP A CA 1
ATOM 806 C C . ASP A 1 96 ? -3.397 17.269 -8.115 1.00 82.69 96 ASP A C 1
ATOM 808 O O . ASP A 1 96 ? -3.304 17.493 -6.906 1.00 82.69 96 ASP A O 1
ATOM 812 N N . ASP A 1 97 ? -2.331 17.178 -8.913 1.00 78.25 97 ASP A N 1
ATOM 813 C CA . ASP A 1 97 ? -0.952 17.357 -8.451 1.00 78.25 97 ASP A CA 1
ATOM 814 C C . ASP A 1 97 ? -0.696 18.755 -7.857 1.00 78.25 97 ASP A C 1
ATOM 816 O O . ASP A 1 97 ? 0.212 18.909 -7.041 1.00 78.25 97 ASP A O 1
ATOM 820 N N . SER A 1 98 ? -1.479 19.776 -8.231 1.00 80.50 98 SER A N 1
ATOM 821 C CA . SER A 1 98 ? -1.286 21.147 -7.741 1.00 80.50 98 SER A CA 1
ATOM 822 C C . SER A 1 98 ? -1.810 21.347 -6.319 1.00 80.50 98 SER A C 1
ATOM 824 O O . SER A 1 98 ? -1.197 22.065 -5.528 1.00 80.50 98 SER A O 1
ATOM 826 N N . THR A 1 99 ? -2.916 20.685 -5.978 1.00 80.50 99 THR A N 1
ATOM 827 C CA . THR A 1 99 ? -3.536 20.747 -4.647 1.00 80.50 99 THR A CA 1
ATOM 828 C C . THR A 1 99 ? -3.179 19.550 -3.771 1.00 80.50 99 THR A C 1
ATOM 830 O O . THR A 1 99 ? -3.358 19.606 -2.555 1.00 80.50 99 THR A O 1
ATOM 833 N N . GLY A 1 100 ? -2.658 18.472 -4.360 1.00 79.00 100 GLY A N 1
ATOM 834 C CA . GLY A 1 100 ? -2.368 17.220 -3.671 1.00 79.00 100 GLY A CA 1
ATOM 835 C C . GLY A 1 100 ? -3.631 16.461 -3.260 1.00 79.00 100 GLY A C 1
ATOM 836 O O . GLY A 1 100 ? -3.598 15.701 -2.291 1.00 79.00 100 GLY A O 1
ATOM 837 N N . THR A 1 101 ? -4.751 16.687 -3.953 1.00 82.25 101 THR A N 1
ATOM 838 C CA . THR A 1 101 ? -6.061 16.148 -3.574 1.00 82.25 101 THR A CA 1
ATOM 839 C C . THR A 1 101 ? -6.651 15.242 -4.646 1.00 82.25 101 THR A C 1
ATOM 841 O O . THR A 1 101 ? -6.403 15.403 -5.839 1.00 82.25 101 THR A O 1
ATOM 844 N N . PHE A 1 102 ? -7.421 14.249 -4.200 1.00 83.88 102 PHE A N 1
ATOM 845 C CA . PHE A 1 102 ? -8.202 13.398 -5.092 1.00 83.88 102 PHE A CA 1
ATOM 846 C C . PHE A 1 102 ? -9.532 14.061 -5.423 1.00 83.88 102 PHE A C 1
ATOM 848 O O . PHE A 1 102 ? -10.187 14.597 -4.524 1.00 83.88 102 PHE A O 1
ATOM 855 N N . ASP A 1 103 ? -9.956 13.945 -6.680 1.00 78.75 103 ASP A N 1
ATOM 856 C CA . ASP A 1 103 ? -11.317 14.301 -7.057 1.00 78.75 103 ASP A CA 1
ATOM 857 C C . ASP A 1 103 ? -12.298 13.326 -6.388 1.00 78.75 103 ASP A C 1
ATOM 859 O O . ASP A 1 103 ? -12.186 12.099 -6.500 1.00 78.75 103 ASP A O 1
ATOM 863 N N . ARG A 1 104 ? -13.218 13.892 -5.607 1.00 71.50 104 ARG A N 1
ATOM 864 C CA . ARG A 1 104 ? -14.234 13.158 -4.840 1.00 71.50 104 ARG A CA 1
ATOM 865 C C . ARG A 1 104 ? -15.598 13.224 -5.499 1.00 71.50 104 ARG A C 1
ATOM 867 O O . ARG A 1 104 ? -16.474 12.430 -5.139 1.00 71.50 104 ARG A O 1
ATOM 874 N N . ASP A 1 105 ? -15.768 14.131 -6.451 1.00 64.94 105 ASP A N 1
ATOM 875 C CA . ASP A 1 105 ? -16.918 14.120 -7.322 1.00 64.94 105 ASP A CA 1
ATOM 876 C C . ASP A 1 105 ? -16.683 12.939 -8.265 1.00 64.94 105 ASP A C 1
ATOM 878 O O . ASP A 1 105 ? -15.703 12.881 -9.001 1.00 64.94 105 ASP A O 1
ATOM 882 N N . GLY A 1 106 ? -17.502 11.891 -8.119 1.00 55.31 106 GLY A N 1
ATOM 883 C CA . GLY A 1 106 ? -17.334 10.644 -8.867 1.00 55.31 106 GLY A CA 1
ATOM 884 C C . GLY A 1 106 ? -17.084 10.904 -10.359 1.00 55.31 106 GLY A C 1
ATOM 885 O O . GLY A 1 106 ? -17.518 11.934 -10.874 1.00 55.31 106 GLY A O 1
ATOM 886 N N . PRO A 1 107 ? -16.409 9.973 -11.060 1.00 49.19 107 PRO A N 1
ATOM 887 C CA . PRO A 1 107 ? -15.764 10.241 -12.341 1.00 49.19 107 PRO A CA 1
ATOM 888 C C . PRO A 1 107 ? -16.689 11.038 -13.264 1.00 49.19 107 PRO A C 1
ATOM 890 O O . PRO A 1 107 ? -17.839 10.610 -13.447 1.00 49.19 107 PRO A O 1
ATOM 893 N N . PRO A 1 108 ? -16.230 12.160 -13.852 1.00 48.22 108 PRO A N 1
ATOM 894 C CA . PRO A 1 108 ? -17.073 12.966 -14.717 1.00 48.22 108 PRO A CA 1
ATOM 895 C C . PRO A 1 108 ? -17.708 12.062 -15.774 1.00 48.22 108 PRO A C 1
ATOM 897 O O . PRO A 1 108 ? -17.037 11.215 -16.376 1.00 48.22 108 PRO A O 1
ATOM 900 N N . LEU A 1 109 ? -19.025 12.201 -15.974 1.00 46.50 109 LEU A N 1
ATOM 901 C CA . LEU A 1 109 ? -19.753 11.495 -17.028 1.00 46.50 109 LEU A CA 1
ATOM 902 C C . LEU A 1 109 ? -19.009 11.735 -18.344 1.00 46.50 109 LEU A C 1
ATOM 904 O O . LEU A 1 109 ? -19.018 12.848 -18.863 1.00 46.50 109 LEU A O 1
ATOM 908 N N . ARG A 1 110 ? -18.308 10.699 -18.823 1.00 42.16 110 ARG A N 1
ATOM 909 C CA . ARG A 1 110 ? -17.321 10.760 -19.912 1.00 42.16 110 ARG A CA 1
ATOM 910 C C . ARG A 1 110 ? -17.710 11.767 -21.004 1.00 42.16 110 ARG A C 1
ATOM 912 O O . ARG A 1 110 ? -18.608 11.463 -21.796 1.00 42.16 110 ARG A O 1
ATOM 919 N N . PRO A 1 111 ? -16.998 12.895 -21.161 1.00 44.84 111 PRO A N 1
ATOM 920 C CA . PRO A 1 111 ? -17.097 13.666 -22.381 1.00 44.84 111 PRO A CA 1
ATOM 921 C C . PRO A 1 111 ? -16.374 12.896 -23.490 1.00 44.84 111 PRO A C 1
ATOM 923 O O . PRO A 1 111 ? -15.245 12.423 -23.348 1.00 44.84 111 PRO A O 1
ATOM 926 N N . ARG A 1 112 ? -17.078 12.724 -24.605 1.00 42.41 112 ARG A N 1
ATOM 927 C CA . ARG A 1 112 ? -16.623 12.106 -25.853 1.00 42.41 112 ARG A CA 1
ATOM 928 C C . ARG A 1 112 ? -15.212 12.584 -26.237 1.00 42.41 112 ARG A C 1
ATOM 930 O O . ARG A 1 112 ? -14.993 13.779 -26.403 1.00 42.41 112 ARG A O 1
ATOM 937 N N . ARG A 1 113 ? -14.287 11.630 -26.432 1.00 44.88 113 ARG A N 1
ATOM 938 C CA . ARG A 1 113 ? -12.897 11.865 -26.871 1.00 44.88 113 ARG A CA 1
ATOM 939 C C . ARG A 1 113 ? -12.853 12.819 -28.069 1.00 44.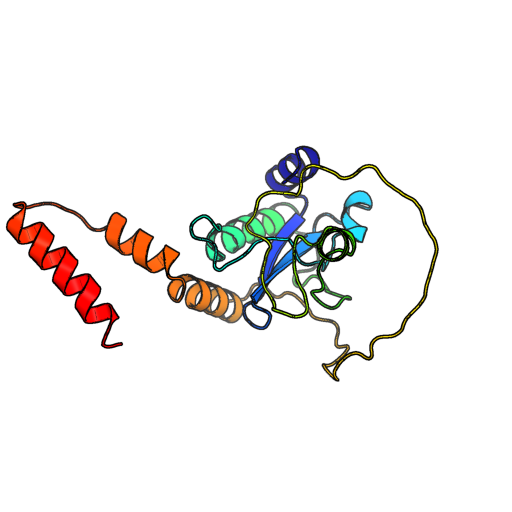88 113 ARG A C 1
ATOM 941 O O . ARG A 1 113 ? -13.255 12.436 -29.168 1.00 44.88 113 ARG A O 1
ATOM 948 N N . VAL A 1 114 ? -12.290 14.007 -27.873 1.00 38.62 114 VAL A N 1
ATOM 949 C CA . VAL A 1 114 ? -11.733 14.815 -28.960 1.00 38.62 114 VAL A CA 1
ATOM 950 C C . VAL A 1 114 ? -10.221 14.667 -28.869 1.00 38.62 114 VAL A C 1
ATOM 952 O O . VAL A 1 114 ? -9.603 15.017 -27.871 1.00 38.62 114 VAL A O 1
ATOM 955 N N . ARG A 1 115 ? -9.635 14.050 -29.895 1.00 43.22 115 ARG A N 1
ATOM 956 C CA . ARG A 1 115 ? -8.189 13.866 -30.033 1.00 43.22 115 ARG A CA 1
ATOM 957 C C . ARG A 1 115 ? -7.604 15.162 -30.598 1.00 43.22 115 ARG A C 1
ATOM 959 O O . ARG A 1 115 ? -7.984 15.540 -31.702 1.00 43.22 115 ARG A O 1
ATOM 966 N N . ALA A 1 116 ? -6.691 15.810 -29.881 1.00 33.72 116 ALA A N 1
ATOM 967 C CA . ALA A 1 116 ? -5.882 16.927 -30.384 1.00 33.72 116 ALA A CA 1
ATOM 968 C C . ALA A 1 116 ? -4.536 16.978 -29.614 1.00 33.72 116 ALA A C 1
ATOM 970 O O . ALA A 1 116 ? -4.435 16.338 -28.569 1.00 33.72 116 ALA A O 1
ATOM 971 N N . PRO A 1 117 ? -3.470 17.583 -30.171 1.00 39.66 117 PRO A N 1
ATOM 972 C CA . PRO A 1 117 ? -2.194 16.905 -30.381 1.00 39.66 117 PRO A CA 1
ATOM 973 C C . PRO A 1 117 ? -1.093 17.271 -29.376 1.00 39.66 117 PRO A C 1
ATOM 975 O O . PRO A 1 117 ? -1.131 18.324 -28.750 1.00 39.66 117 PRO A O 1
ATOM 978 N N . ASN A 1 118 ? -0.094 16.381 -29.311 1.00 43.25 118 ASN A N 1
ATOM 979 C CA . ASN A 1 118 ? 1.206 16.501 -28.646 1.00 43.25 118 ASN A CA 1
ATOM 980 C C . ASN A 1 118 ? 1.662 17.943 -28.382 1.00 43.25 118 ASN A C 1
ATOM 982 O O . ASN A 1 118 ? 1.988 18.664 -29.327 1.00 43.25 118 ASN A O 1
ATOM 986 N N . GLN A 1 119 ? 1.835 18.293 -27.108 1.00 33.38 119 GLN A N 1
ATOM 987 C CA . GLN A 1 119 ? 2.781 19.327 -26.705 1.00 33.38 119 GLN A CA 1
ATOM 988 C C . GLN A 1 119 ? 3.608 18.811 -25.530 1.00 33.38 119 GLN A C 1
ATOM 990 O O . GLN A 1 119 ? 3.115 18.616 -24.425 1.00 33.38 119 GLN A O 1
ATOM 995 N N . LEU A 1 120 ? 4.882 18.555 -25.832 1.00 38.22 120 LEU A N 1
ATOM 996 C CA . LEU A 1 120 ? 5.965 18.530 -24.862 1.00 38.22 120 LEU A CA 1
ATOM 997 C C . LEU A 1 120 ? 5.946 19.849 -24.088 1.00 38.22 120 LEU A C 1
ATOM 999 O O . LEU A 1 120 ? 6.095 20.905 -24.701 1.00 38.22 120 LEU A O 1
ATOM 1003 N N . LEU A 1 121 ? 5.840 19.784 -22.764 1.00 28.89 121 LEU A N 1
ATOM 1004 C CA . LEU A 1 121 ? 6.335 20.849 -21.906 1.00 28.89 121 LEU A CA 1
ATOM 1005 C C . LEU A 1 121 ? 6.914 20.270 -20.621 1.00 28.89 121 LEU A C 1
ATOM 1007 O O . LEU A 1 121 ? 6.245 19.639 -19.810 1.00 28.89 121 LEU A O 1
ATOM 1011 N N . THR A 1 122 ? 8.215 20.493 -20.526 1.00 38.66 122 THR A N 1
ATOM 1012 C CA . THR A 1 122 ? 9.131 20.252 -19.427 1.00 38.66 122 THR A CA 1
ATOM 1013 C C . THR A 1 122 ? 8.671 20.991 -18.172 1.00 38.66 122 THR A C 1
ATOM 1015 O O . THR A 1 122 ? 8.573 22.217 -18.175 1.00 38.66 122 THR A O 1
ATOM 1018 N N . THR A 1 123 ? 8.468 20.264 -17.080 1.00 28.14 123 THR A N 1
ATOM 1019 C CA . THR A 1 123 ? 8.456 20.814 -15.722 1.00 28.14 123 THR A CA 1
ATOM 1020 C C . THR A 1 123 ? 9.647 20.232 -14.971 1.00 28.14 123 THR A C 1
ATOM 1022 O O . THR A 1 123 ? 9.818 19.018 -14.882 1.00 28.14 123 THR A O 1
ATOM 1025 N N . ASN A 1 124 ? 10.526 21.120 -14.505 1.00 31.95 124 ASN A N 1
ATOM 1026 C CA . ASN A 1 124 ? 11.735 20.772 -13.763 1.00 31.95 124 ASN A CA 1
ATOM 1027 C C . ASN A 1 124 ? 11.379 19.991 -12.484 1.00 31.95 124 ASN A C 1
ATOM 1029 O O . ASN A 1 124 ? 10.490 20.438 -11.754 1.00 31.95 124 ASN A O 1
ATOM 1033 N N . PRO A 1 125 ? 12.075 18.888 -12.157 1.00 36.41 125 PRO A N 1
ATOM 1034 C CA . PRO A 1 125 ? 11.927 18.258 -10.859 1.00 36.41 125 PRO A CA 1
ATOM 1035 C C . PRO A 1 125 ? 12.650 19.098 -9.804 1.00 36.41 125 PRO A C 1
ATOM 1037 O O . PRO A 1 125 ? 13.784 19.536 -10.002 1.00 36.41 125 PRO A O 1
ATOM 1040 N N . ALA A 1 126 ? 11.980 19.314 -8.674 1.00 35.28 126 ALA A N 1
ATOM 1041 C CA . ALA A 1 126 ? 12.641 19.732 -7.449 1.00 35.28 126 ALA A CA 1
ATOM 1042 C C . ALA A 1 126 ? 13.747 18.718 -7.111 1.00 35.28 126 ALA A C 1
ATOM 1044 O O . ALA A 1 126 ? 13.539 17.508 -7.209 1.00 35.28 126 ALA A O 1
ATOM 1045 N N . GLU A 1 127 ? 14.922 19.221 -6.738 1.00 39.12 127 GLU A N 1
ATOM 1046 C CA . GLU A 1 127 ? 16.066 18.422 -6.305 1.00 39.12 127 GLU A CA 1
ATOM 1047 C C . GLU A 1 127 ? 15.669 17.504 -5.142 1.00 39.12 127 GLU A C 1
ATOM 1049 O O . GLU A 1 127 ? 15.488 17.932 -4.004 1.00 39.12 127 GLU A O 1
ATOM 1054 N N . GLY A 1 128 ? 15.536 16.215 -5.436 1.00 36.38 128 GLY A N 1
ATOM 1055 C CA . GLY A 1 128 ? 15.268 15.179 -4.453 1.00 36.38 128 GLY A CA 1
ATOM 1056 C C . GLY A 1 128 ? 15.895 13.884 -4.926 1.00 36.38 128 GLY A C 1
ATOM 1057 O O . GLY A 1 128 ? 15.237 13.116 -5.606 1.00 36.38 128 GLY A O 1
ATOM 1058 N N . SER A 1 129 ? 17.182 13.703 -4.612 1.00 38.88 129 SER A N 1
ATOM 1059 C CA . SER A 1 129 ? 17.971 12.466 -4.716 1.00 38.88 129 SER A CA 1
ATOM 1060 C C . SER A 1 129 ? 17.398 11.397 -5.662 1.00 38.88 129 SER A C 1
ATOM 1062 O O . SER A 1 129 ? 16.572 10.580 -5.255 1.00 38.88 129 SER A O 1
ATOM 1064 N N . SER A 1 130 ? 17.907 11.363 -6.900 1.00 48.03 130 SER A N 1
ATOM 1065 C CA . SER A 1 130 ? 17.811 10.213 -7.813 1.00 48.03 130 SER A CA 1
ATOM 1066 C C . SER A 1 130 ? 18.605 9.031 -7.234 1.00 48.03 130 SER A C 1
ATOM 1068 O O . SER A 1 130 ? 19.649 8.635 -7.753 1.00 48.03 130 SER A O 1
ATOM 1070 N N . GLY A 1 131 ? 18.154 8.526 -6.094 1.00 54.22 131 GLY A N 1
ATOM 1071 C CA . GLY A 1 131 ? 18.715 7.388 -5.400 1.00 54.22 131 GLY A CA 1
ATOM 1072 C C . GLY A 1 131 ? 17.737 6.236 -5.494 1.00 54.22 131 GLY A C 1
ATOM 1073 O O . GLY A 1 131 ? 16.627 6.329 -4.972 1.00 54.22 131 GLY A O 1
ATOM 1074 N N . ASP A 1 132 ? 18.178 5.162 -6.139 1.00 64.50 132 ASP A N 1
ATOM 1075 C CA . ASP A 1 132 ? 17.635 3.811 -6.037 1.00 64.50 132 ASP A CA 1
ATOM 1076 C C . ASP A 1 132 ? 17.002 3.559 -4.656 1.00 64.50 132 ASP A C 1
ATOM 1078 O O . ASP A 1 132 ? 17.697 3.337 -3.658 1.00 64.50 132 ASP A O 1
ATOM 1082 N N . ARG A 1 133 ? 15.666 3.618 -4.570 1.00 80.44 133 ARG A N 1
ATOM 1083 C CA . ARG A 1 133 ? 14.959 3.427 -3.299 1.00 80.44 133 ARG A CA 1
ATOM 1084 C C . ARG A 1 133 ? 14.668 1.947 -3.123 1.00 80.44 133 ARG A C 1
ATOM 1086 O O . ARG A 1 133 ? 13.808 1.385 -3.791 1.00 80.44 133 ARG A O 1
ATOM 1093 N N . ARG A 1 134 ? 15.355 1.311 -2.182 1.00 84.88 134 ARG A N 1
ATOM 1094 C CA . ARG A 1 134 ? 15.104 -0.083 -1.802 1.00 84.88 134 ARG A CA 1
ATOM 1095 C C . ARG A 1 134 ? 13.991 -0.187 -0.763 1.00 84.88 134 ARG A C 1
ATOM 1097 O O . ARG A 1 134 ? 13.962 0.581 0.197 1.00 84.88 134 ARG A O 1
ATOM 1104 N N . LEU A 1 135 ? 13.077 -1.140 -0.942 1.00 87.38 135 LEU A N 1
ATOM 1105 C CA . LEU A 1 135 ? 11.968 -1.381 -0.013 1.00 87.38 135 LEU A CA 1
ATOM 1106 C C . LEU A 1 135 ? 12.269 -2.521 0.960 1.00 87.38 135 LEU A C 1
ATOM 1108 O O . LEU A 1 135 ? 11.832 -3.661 0.775 1.00 87.38 135 LEU A O 1
ATOM 1112 N N . ALA A 1 136 ? 12.982 -2.199 2.034 1.00 90.56 136 ALA A N 1
ATOM 1113 C CA . ALA A 1 136 ? 13.117 -3.106 3.163 1.00 90.56 136 ALA A CA 1
ATOM 1114 C C . ALA A 1 136 ? 11.781 -3.264 3.912 1.00 90.56 136 ALA A C 1
ATOM 1116 O O . ALA A 1 136 ? 11.045 -2.300 4.129 1.00 90.56 136 ALA A O 1
ATOM 1117 N N . LEU A 1 137 ? 11.481 -4.488 4.353 1.00 91.50 137 LEU A N 1
ATOM 1118 C CA . LEU A 1 137 ? 10.439 -4.760 5.345 1.00 91.50 137 LEU A CA 1
ATOM 1119 C C . LEU A 1 137 ? 11.121 -5.148 6.660 1.00 91.50 137 LEU A C 1
ATOM 1121 O O . LEU A 1 137 ? 11.258 -6.327 6.973 1.00 91.50 137 LEU A O 1
ATOM 1125 N N . ASN A 1 138 ? 11.597 -4.145 7.394 1.00 92.25 138 ASN A N 1
ATOM 1126 C CA . ASN A 1 138 ? 12.218 -4.313 8.706 1.00 92.25 138 ASN A CA 1
ATOM 1127 C C . ASN A 1 138 ? 11.336 -3.710 9.810 1.00 92.25 138 ASN A C 1
ATOM 1129 O O . ASN A 1 138 ? 10.275 -3.142 9.537 1.00 92.25 138 ASN A O 1
ATOM 1133 N N . GLN A 1 139 ? 11.771 -3.865 11.061 1.00 92.81 139 GLN A N 1
ATOM 1134 C CA . GLN A 1 139 ? 11.006 -3.421 12.222 1.00 92.81 139 GLN A CA 1
ATOM 1135 C C . GLN A 1 139 ? 10.723 -1.915 12.193 1.00 92.81 139 GLN A C 1
ATOM 1137 O O . GLN A 1 139 ? 9.598 -1.522 12.488 1.00 92.81 139 GLN A O 1
ATOM 1142 N N . ASP A 1 140 ? 11.695 -1.096 11.797 1.00 92.88 140 ASP A N 1
ATOM 1143 C CA . ASP A 1 140 ? 11.552 0.363 11.773 1.00 92.88 140 ASP A CA 1
ATOM 1144 C C . ASP A 1 140 ? 10.497 0.788 10.747 1.00 92.88 140 ASP A C 1
ATOM 1146 O O . ASP A 1 140 ? 9.555 1.501 11.080 1.00 92.88 140 ASP A O 1
ATOM 1150 N N . VAL A 1 141 ? 10.548 0.224 9.535 1.00 91.69 141 VAL A N 1
ATOM 1151 C CA . VAL A 1 141 ? 9.538 0.476 8.492 1.00 91.69 141 VAL A CA 1
ATOM 1152 C C . VAL A 1 141 ? 8.144 0.030 8.948 1.00 91.69 141 VAL A C 1
ATOM 1154 O O . VAL A 1 141 ? 7.148 0.695 8.657 1.00 91.69 141 VAL A O 1
ATOM 1157 N N . ILE A 1 142 ? 8.044 -1.101 9.653 1.00 93.38 142 ILE A N 1
ATOM 1158 C CA . ILE A 1 142 ? 6.770 -1.558 10.223 1.00 93.38 142 ILE A CA 1
ATOM 1159 C C . ILE A 1 142 ? 6.267 -0.546 11.254 1.00 93.38 142 ILE A C 1
ATOM 1161 O O . ILE A 1 142 ? 5.096 -0.174 11.199 1.00 93.38 142 ILE A O 1
ATOM 1165 N N . GLN A 1 143 ? 7.125 -0.077 12.164 1.00 94.19 143 GLN A N 1
ATOM 1166 C CA . GLN A 1 143 ? 6.738 0.918 13.165 1.00 94.19 143 GLN A CA 1
ATOM 1167 C C . GLN A 1 143 ? 6.301 2.233 12.526 1.00 94.19 143 GLN A C 1
ATOM 1169 O O . GLN A 1 143 ? 5.274 2.767 12.934 1.00 94.19 143 GLN A O 1
ATOM 1174 N N . ASP A 1 144 ? 6.981 2.699 11.482 1.00 92.31 144 ASP A N 1
ATOM 1175 C CA . ASP A 1 144 ? 6.604 3.921 10.767 1.00 92.31 144 ASP A CA 1
ATOM 1176 C C . ASP A 1 144 ? 5.214 3.802 10.131 1.00 92.31 144 ASP A C 1
ATOM 1178 O O . ASP A 1 144 ? 4.383 4.707 10.240 1.00 92.31 144 ASP A O 1
ATOM 1182 N N . ILE A 1 145 ? 4.912 2.664 9.499 1.00 92.75 145 ILE A N 1
ATOM 1183 C CA . ILE A 1 145 ? 3.593 2.424 8.899 1.00 92.75 145 ILE A CA 1
ATOM 1184 C C . ILE A 1 145 ? 2.517 2.284 9.983 1.00 92.75 145 ILE A C 1
ATOM 1186 O O . ILE A 1 145 ? 1.397 2.769 9.803 1.00 92.75 145 ILE A O 1
ATOM 1190 N N . LEU A 1 146 ? 2.827 1.648 11.115 1.00 93.75 146 LEU A N 1
ATOM 1191 C CA . LEU A 1 146 ? 1.903 1.542 12.246 1.00 93.75 146 LEU A CA 1
ATOM 1192 C C . LEU A 1 146 ? 1.643 2.903 12.896 1.00 93.75 146 LEU A C 1
ATOM 1194 O O . LEU A 1 146 ? 0.493 3.215 13.195 1.00 93.75 146 LEU A O 1
ATOM 1198 N N . ALA A 1 147 ? 2.674 3.726 13.075 1.00 92.12 147 ALA A N 1
ATOM 1199 C CA . ALA A 1 147 ? 2.546 5.088 13.577 1.00 92.12 147 ALA A CA 1
ATOM 1200 C C . ALA A 1 147 ? 1.677 5.931 12.637 1.00 92.12 147 ALA A C 1
ATOM 1202 O O . ALA A 1 147 ? 0.727 6.569 13.090 1.00 92.12 147 ALA A O 1
ATOM 1203 N N . ALA A 1 148 ? 1.927 5.849 11.327 1.00 89.94 148 ALA A N 1
ATOM 1204 C CA . ALA A 1 148 ? 1.109 6.516 10.321 1.00 89.94 148 ALA A CA 1
ATOM 1205 C C . ALA A 1 148 ? -0.338 6.002 10.299 1.00 89.94 148 ALA A C 1
ATOM 1207 O O . ALA A 1 148 ? -1.251 6.784 10.085 1.00 89.94 148 ALA A O 1
ATOM 1208 N N . THR A 1 149 ? -0.569 4.710 10.548 1.00 90.69 149 THR A N 1
ATOM 1209 C CA . THR A 1 149 ? -1.930 4.159 10.656 1.00 90.69 149 THR A CA 1
ATOM 1210 C C . THR A 1 149 ? -2.647 4.716 11.888 1.00 90.69 149 THR A C 1
ATOM 1212 O O . THR A 1 149 ? -3.794 5.139 11.796 1.00 90.69 149 THR A O 1
ATOM 1215 N N . ARG A 1 150 ? -1.971 4.769 13.041 1.00 90.00 150 ARG A N 1
ATOM 1216 C CA . ARG A 1 150 ? -2.547 5.251 14.310 1.00 90.00 150 ARG A CA 1
ATOM 1217 C C . ARG 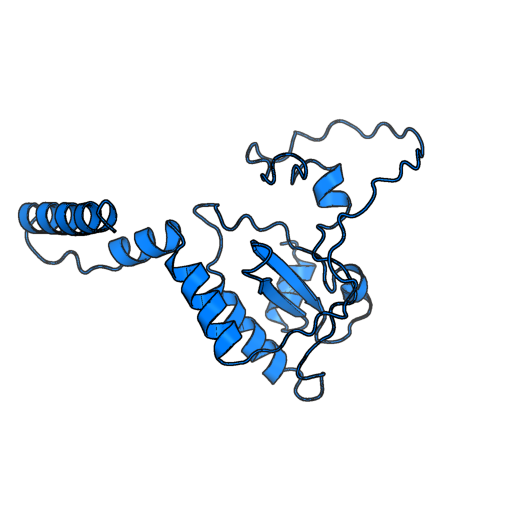A 1 150 ? -2.853 6.747 14.316 1.00 90.00 150 ARG A C 1
ATOM 1219 O O . ARG A 1 150 ? -3.725 7.187 15.063 1.00 90.00 150 ARG A O 1
ATOM 1226 N N . SER A 1 151 ? -2.160 7.537 13.497 1.00 87.50 151 SER A N 1
ATOM 12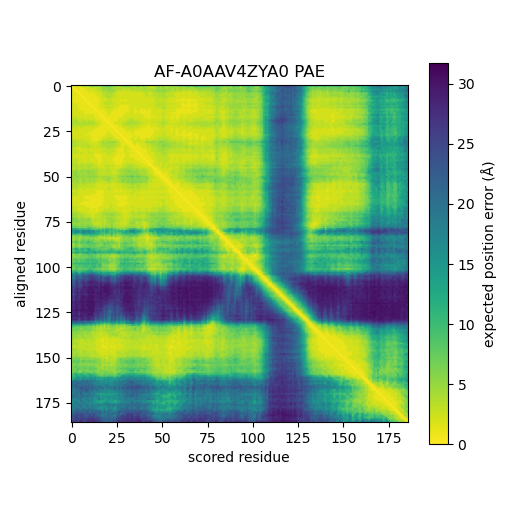27 C CA . SER A 1 151 ? -2.471 8.959 13.333 1.00 87.50 151 SER A CA 1
ATOM 1228 C C . SER A 1 151 ? -3.702 9.212 12.453 1.00 87.50 151 SER A C 1
ATOM 1230 O O . SER A 1 151 ? -4.195 10.340 12.421 1.00 87.50 151 SER A O 1
ATOM 1232 N N . MET A 1 152 ? -4.240 8.191 11.771 1.00 84.19 152 MET A N 1
ATOM 1233 C CA . MET A 1 152 ? -5.399 8.350 10.892 1.00 84.19 152 MET A CA 1
ATOM 1234 C C . MET A 1 152 ? -6.688 8.607 11.692 1.00 84.19 152 MET A C 1
ATOM 1236 O O . MET A 1 152 ? -6.981 7.877 12.643 1.00 84.19 152 MET A O 1
ATOM 1240 N N . PRO A 1 153 ? -7.542 9.555 11.260 1.00 83.12 153 PRO A N 1
ATOM 1241 C CA . PRO A 1 153 ? -8.859 9.754 11.868 1.00 83.12 153 PRO A CA 1
ATOM 1242 C C . PRO A 1 153 ? -9.747 8.503 11.814 1.00 83.12 153 PRO A C 1
ATOM 1244 O O . PRO A 1 153 ? -10.472 8.214 12.763 1.00 83.12 153 PRO A O 1
ATOM 1247 N N . SER A 1 154 ? -9.666 7.732 10.725 1.00 84.00 154 SER A N 1
ATOM 1248 C CA . SER A 1 154 ? -10.424 6.487 10.553 1.00 84.00 154 SER A CA 1
ATOM 1249 C C . SER A 1 154 ? -9.973 5.377 11.504 1.00 84.00 154 SER A C 1
ATOM 1251 O O . SER A 1 154 ? -10.805 4.587 11.943 1.00 84.00 154 SER A O 1
ATOM 1253 N N . TRP A 1 155 ? -8.688 5.337 11.875 1.00 86.00 155 TRP A N 1
ATOM 1254 C CA . TRP A 1 155 ? -8.195 4.418 12.903 1.00 86.00 155 TRP A CA 1
ATOM 1255 C C . TRP A 1 155 ? -8.802 4.747 14.267 1.00 86.00 155 TRP A C 1
ATOM 1257 O O . TRP A 1 155 ? -9.371 3.872 14.913 1.00 86.00 155 TRP A O 1
ATOM 1267 N N . ARG A 1 156 ? -8.770 6.025 14.664 1.00 82.62 156 ARG A N 1
ATOM 1268 C CA . ARG A 1 156 ? -9.376 6.476 15.928 1.00 82.62 156 ARG A CA 1
ATOM 1269 C C . ARG A 1 156 ? -10.875 6.182 15.979 1.00 82.62 156 ARG A C 1
ATOM 1271 O O . ARG A 1 156 ? -11.376 5.731 17.003 1.00 82.62 156 ARG A O 1
ATOM 1278 N N . ALA A 1 157 ? -11.587 6.408 14.873 1.00 82.12 157 ALA A N 1
ATOM 1279 C CA . ALA A 1 157 ? -13.002 6.061 14.767 1.00 82.12 157 ALA A CA 1
ATOM 1280 C C . ALA A 1 157 ? -13.227 4.552 14.962 1.00 82.12 157 ALA A C 1
ATOM 1282 O O . ALA A 1 157 ? -14.096 4.161 15.734 1.00 82.12 157 ALA A O 1
ATOM 1283 N N . CYS A 1 158 ? -12.392 3.713 14.343 1.00 83.56 158 CYS A N 1
ATOM 1284 C CA . CYS A 1 158 ? -12.446 2.261 14.503 1.00 83.56 158 CYS A CA 1
ATOM 1285 C C . CYS A 1 158 ? -12.188 1.811 15.952 1.00 83.56 158 CYS A C 1
ATOM 1287 O O . CYS A 1 158 ? -12.886 0.926 16.441 1.00 83.56 158 CYS A O 1
ATOM 1289 N N . GLU A 1 159 ? -11.241 2.428 16.666 1.00 84.94 159 GLU A N 1
ATOM 1290 C CA . GLU A 1 159 ? -11.002 2.140 18.090 1.00 84.94 159 GLU A CA 1
ATOM 1291 C C . GLU A 1 159 ? -12.214 2.496 18.963 1.00 84.94 159 GLU A C 1
ATOM 1293 O O . GLU A 1 159 ? -12.600 1.722 19.843 1.00 84.94 159 GLU A O 1
ATOM 1298 N N . ILE A 1 160 ? -12.855 3.639 18.697 1.00 80.88 160 ILE A N 1
ATOM 1299 C CA . ILE A 1 160 ? -14.084 4.049 19.389 1.00 80.88 160 ILE A CA 1
ATOM 1300 C C . ILE A 1 160 ? -15.211 3.051 19.100 1.00 80.88 160 ILE A C 1
ATOM 1302 O O . ILE A 1 160 ? -15.856 2.568 20.027 1.00 80.88 160 ILE A O 1
ATOM 1306 N N . GLU A 1 161 ? -15.431 2.695 17.835 1.00 81.12 161 GLU A N 1
ATOM 1307 C CA . GLU A 1 161 ? -16.454 1.723 17.430 1.00 81.12 161 GLU A CA 1
ATOM 1308 C C . GLU A 1 161 ? -16.215 0.333 18.041 1.00 81.12 161 GLU A C 1
ATOM 1310 O O . GLU A 1 161 ? -17.169 -0.333 18.441 1.00 81.12 161 GLU A O 1
ATOM 1315 N N . GLY A 1 162 ? -14.951 -0.084 18.163 1.00 76.81 162 GLY A N 1
ATOM 1316 C CA . GLY A 1 162 ? -14.546 -1.348 18.783 1.00 76.81 162 GLY A CA 1
ATOM 1317 C C . GLY A 1 162 ? -14.567 -1.349 20.315 1.00 76.81 162 GLY A C 1
ATOM 1318 O O . GLY A 1 162 ? -14.350 -2.396 20.928 1.00 76.81 162 GLY A O 1
ATOM 1319 N N . THR A 1 163 ? -14.827 -0.206 20.953 1.00 81.56 163 THR A N 1
ATOM 1320 C CA . THR A 1 163 ? -14.953 -0.117 22.411 1.00 81.56 163 THR A CA 1
ATOM 1321 C C . THR A 1 163 ? -16.212 -0.849 22.880 1.00 81.56 163 THR A C 1
ATOM 1323 O O . THR A 1 163 ? -17.274 -0.761 22.268 1.00 81.56 163 THR A O 1
ATOM 1326 N N . SER A 1 164 ? -16.130 -1.581 23.996 1.00 76.00 164 SER A N 1
ATOM 1327 C CA . SER A 1 164 ? -17.309 -2.259 24.540 1.00 76.00 164 SER A CA 1
ATOM 1328 C C . SER A 1 164 ? -18.325 -1.246 25.084 1.00 76.00 164 SER A C 1
ATOM 1330 O O . SER A 1 164 ? -18.080 -0.599 26.107 1.00 76.00 164 SER A O 1
ATOM 1332 N N . TRP A 1 165 ? -19.499 -1.176 24.463 1.00 79.44 165 TRP A N 1
ATOM 1333 C CA . TRP A 1 165 ? -20.621 -0.319 24.874 1.00 79.44 165 TRP A CA 1
ATOM 1334 C C . TRP A 1 165 ? -21.510 -0.945 25.960 1.00 79.44 165 TRP A C 1
ATOM 1336 O O . TRP A 1 165 ? -22.713 -0.701 26.019 1.00 79.44 165 TRP A O 1
ATOM 1346 N N . ASN A 1 166 ? -20.934 -1.780 26.825 1.00 82.06 166 ASN A N 1
ATOM 1347 C CA . ASN A 1 166 ? -21.675 -2.395 27.923 1.00 82.06 166 ASN A CA 1
ATOM 1348 C C . ASN A 1 166 ? -21.969 -1.355 29.015 1.00 82.06 166 ASN A C 1
ATOM 1350 O O . ASN A 1 166 ? -21.068 -0.613 29.425 1.00 82.06 166 ASN A O 1
ATOM 1354 N N . GLY A 1 167 ? -23.205 -1.350 29.513 1.00 81.56 167 GLY A N 1
ATOM 1355 C CA . GLY A 1 167 ? -23.683 -0.423 30.538 1.00 81.56 167 GLY A CA 1
ATOM 1356 C C . GLY A 1 167 ? -25.006 0.232 30.152 1.00 81.56 167 GLY A C 1
ATOM 1357 O O . GLY A 1 167 ? -25.671 -0.173 29.197 1.00 81.56 167 GLY A O 1
ATOM 1358 N N . THR A 1 168 ? -25.390 1.240 30.921 1.00 87.06 168 THR A N 1
ATOM 1359 C CA . THR A 1 168 ? -26.550 2.098 30.650 1.00 87.06 168 THR A CA 1
ATOM 1360 C C . THR A 1 168 ? -26.244 3.127 29.555 1.00 87.06 168 THR A C 1
ATOM 1362 O O . THR A 1 168 ? -25.087 3.368 29.199 1.00 87.06 168 THR A O 1
ATOM 1365 N N . ALA A 1 169 ? -27.286 3.750 28.996 1.00 84.81 169 ALA A N 1
ATOM 1366 C CA . ALA A 1 169 ? -27.126 4.764 27.954 1.00 84.81 169 ALA A CA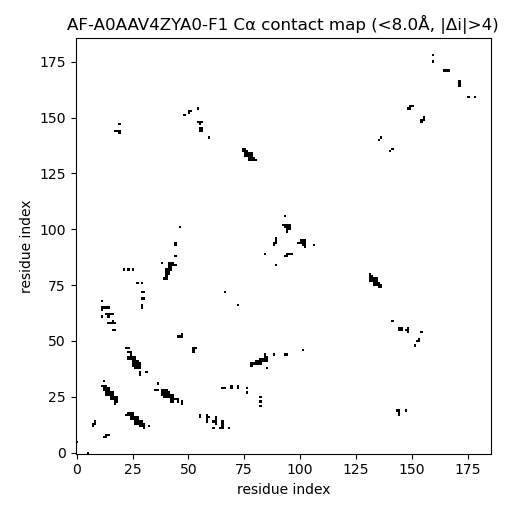 1
ATOM 1367 C C . ALA A 1 169 ? -26.310 5.970 28.454 1.00 84.81 169 ALA A C 1
ATOM 1369 O O . ALA A 1 169 ? -25.434 6.467 27.748 1.00 84.81 169 ALA A O 1
ATOM 1370 N N . GLU A 1 170 ? -26.538 6.394 29.695 1.00 87.94 170 GLU A N 1
ATOM 1371 C CA . GLU A 1 170 ? -25.851 7.507 30.348 1.00 87.94 170 GLU A CA 1
ATOM 1372 C C . GLU A 1 170 ? -24.360 7.212 30.553 1.00 87.94 170 GLU A C 1
ATOM 1374 O O . GLU A 1 170 ? -23.516 8.061 30.258 1.00 87.94 170 GLU A O 1
ATOM 1379 N N . GLU A 1 171 ? -24.018 5.993 30.983 1.00 85.06 171 GLU A N 1
ATOM 1380 C CA . GLU A 1 171 ? -22.626 5.542 31.109 1.00 85.06 171 GLU A CA 1
ATOM 1381 C C . GLU A 1 171 ? -21.918 5.525 29.749 1.00 85.06 171 GLU A C 1
ATOM 1383 O O . GLU A 1 171 ? -20.759 5.931 29.642 1.00 85.06 171 GLU A O 1
ATOM 1388 N N . ASN A 1 172 ? -22.611 5.108 28.690 1.00 84.19 172 ASN A N 1
ATOM 1389 C CA . ASN A 1 172 ? -22.063 5.097 27.337 1.00 84.19 172 ASN A CA 1
ATOM 1390 C C . ASN A 1 172 ? -21.865 6.514 26.773 1.00 84.19 172 ASN A C 1
ATOM 1392 O O . ASN A 1 172 ? -20.832 6.779 26.159 1.00 84.19 172 ASN A O 1
ATOM 1396 N N . ILE A 1 173 ? -22.783 7.450 27.037 1.00 83.69 173 ILE A N 1
ATOM 1397 C CA . ILE A 1 173 ? -22.630 8.868 26.662 1.00 83.69 173 ILE A CA 1
ATOM 1398 C C . ILE A 1 173 ? -21.419 9.486 27.370 1.00 83.69 173 ILE A C 1
ATOM 1400 O O . ILE A 1 173 ? -20.626 10.195 26.743 1.00 83.69 173 ILE A O 1
ATOM 1404 N N . GLN A 1 174 ? -21.241 9.204 28.664 1.00 83.88 174 GLN A N 1
ATOM 1405 C CA . GLN A 1 174 ? -20.087 9.683 29.425 1.00 83.88 174 GLN A CA 1
ATOM 1406 C C . GLN A 1 174 ? -18.773 9.102 28.893 1.00 83.88 174 GLN A C 1
ATOM 1408 O O . GLN A 1 174 ? -17.825 9.862 28.697 1.00 83.88 174 GLN A O 1
ATOM 1413 N N . LYS A 1 175 ? -18.729 7.796 28.589 1.00 82.06 175 LYS A N 1
ATOM 1414 C CA . LYS A 1 175 ? -17.569 7.134 27.962 1.00 82.06 175 LYS A CA 1
ATOM 1415 C C . LYS A 1 175 ? -17.229 7.736 26.600 1.00 82.06 175 LYS A C 1
ATOM 1417 O O . LYS A 1 175 ? -16.073 8.039 26.339 1.00 82.06 175 LYS A O 1
ATOM 1422 N N . TYR A 1 176 ? -18.219 7.957 25.739 1.00 79.88 176 TYR A N 1
ATOM 1423 C CA . TYR A 1 176 ? -17.985 8.558 24.424 1.00 79.88 176 TYR A CA 1
ATOM 1424 C C . TYR A 1 176 ? -17.438 9.987 24.551 1.00 79.88 176 TYR A C 1
ATOM 1426 O O . TYR A 1 176 ? -16.449 10.351 23.916 1.00 79.88 176 TYR A O 1
ATOM 1434 N N . THR A 1 177 ? -18.043 10.789 25.430 1.00 80.94 177 THR A N 1
ATOM 1435 C CA . THR A 1 177 ? -17.640 12.184 25.648 1.00 80.94 177 THR A CA 1
ATOM 1436 C C . THR A 1 177 ? -16.242 12.285 26.258 1.00 80.94 177 THR A C 1
ATOM 1438 O O . THR A 1 177 ? -15.491 13.189 25.897 1.00 80.94 177 THR A O 1
ATOM 1441 N N . SER A 1 178 ? -15.865 11.375 27.163 1.00 81.62 178 SER A N 1
ATOM 1442 C CA . SER A 1 178 ? -14.519 11.351 27.743 1.00 81.62 178 SER A CA 1
ATOM 1443 C C . SER A 1 178 ? -13.464 10.951 26.711 1.00 81.62 178 SER A C 1
ATOM 1445 O O . SER A 1 178 ? -12.451 11.638 26.611 1.00 81.62 178 SER A O 1
ATOM 1447 N N . ILE A 1 179 ? -13.727 9.923 25.894 1.00 76.94 179 ILE A N 1
ATOM 1448 C CA . ILE A 1 179 ? -12.810 9.472 24.837 1.00 76.94 179 ILE A CA 1
ATOM 1449 C C . ILE A 1 179 ? -12.582 10.585 23.808 1.00 76.94 179 ILE A C 1
ATOM 1451 O O . ILE A 1 179 ? -11.437 10.869 23.468 1.00 76.94 179 ILE A O 1
ATOM 1455 N N . ILE A 1 180 ? -13.639 11.268 23.358 1.00 75.81 180 ILE A N 1
ATOM 1456 C CA . ILE A 1 180 ? -13.500 12.369 22.393 1.00 75.81 180 ILE A CA 1
ATOM 1457 C C . ILE A 1 180 ? -12.808 13.593 22.999 1.00 75.81 180 ILE A C 1
ATOM 1459 O O . ILE A 1 180 ? -11.986 14.213 22.330 1.00 75.81 180 ILE A O 1
ATOM 1463 N N . ARG A 1 181 ? -13.098 13.956 24.255 1.00 70.94 181 ARG A N 1
ATOM 1464 C CA . ARG A 1 181 ? -12.443 15.110 24.896 1.00 70.94 181 ARG A CA 1
ATOM 1465 C C . ARG A 1 181 ? -10.949 14.885 25.104 1.00 70.94 181 ARG A C 1
ATOM 1467 O O . ARG A 1 181 ? -10.167 15.761 24.763 1.00 70.94 181 ARG A O 1
ATOM 1474 N N . MET A 1 182 ? -10.540 13.696 25.552 1.00 61.72 182 MET A N 1
ATOM 1475 C CA . MET A 1 182 ? -9.115 13.353 25.673 1.00 61.72 182 MET A CA 1
ATOM 1476 C C . MET A 1 182 ? -8.368 13.439 24.329 1.00 61.72 182 MET A C 1
ATOM 1478 O O . MET A 1 182 ? -7.162 13.657 24.318 1.00 61.72 182 MET A O 1
ATOM 1482 N N . GLN A 1 183 ? -9.073 13.309 23.199 1.00 58.28 183 GLN A N 1
ATOM 1483 C CA . GLN A 1 183 ? -8.502 13.430 21.854 1.00 58.28 183 GLN A CA 1
ATOM 1484 C C . GLN A 1 183 ? -8.356 14.876 21.349 1.00 58.28 183 GLN A C 1
ATOM 1486 O O . GLN A 1 183 ? -7.648 15.074 20.365 1.00 58.28 183 GLN A O 1
ATOM 1491 N N . GLN A 1 184 ? -9.026 15.864 21.956 1.00 56.78 184 GLN A N 1
ATOM 1492 C CA . GLN A 1 184 ? -8.893 17.284 21.583 1.00 56.78 184 GLN A CA 1
ATOM 1493 C C . GLN A 1 184 ? -7.723 17.976 22.295 1.00 56.78 184 GLN A C 1
ATOM 1495 O O . GLN A 1 184 ? -7.220 18.979 21.796 1.00 56.78 184 GLN A O 1
ATOM 1500 N N . ASP A 1 185 ? -7.280 17.409 23.417 1.00 50.66 185 ASP A N 1
ATOM 1501 C CA . ASP A 1 185 ? -6.243 17.974 24.285 1.00 50.66 185 ASP A CA 1
ATOM 1502 C C . ASP A 1 185 ? -4.845 17.341 24.072 1.00 50.66 185 ASP A C 1
ATOM 1504 O O . ASP A 1 185 ? -3.926 17.621 24.842 1.00 50.66 185 ASP A O 1
ATOM 1508 N N . SER A 1 186 ? -4.674 16.478 23.056 1.00 44.91 186 SER A N 1
ATOM 1509 C CA . SER A 1 186 ? -3.421 15.765 22.712 1.00 44.91 186 SER A CA 1
ATOM 1510 C C . SER A 1 186 ? -2.953 16.070 21.294 1.00 44.91 186 SER A C 1
ATOM 1512 O O . SER A 1 186 ? -1.728 16.240 21.108 1.00 44.91 186 SER A O 1
#

Radius of gyration: 20.29 Å; Cα contacts (8 Å, |Δi|>4): 190; chains: 1; bounding box: 46×38×62 Å

pLDDT: mean 79.68, std 18.04, range [28.14, 97.19]

Mean predicted aligned error: 11.53 Å

Foldseek 3Di:
DDPVVVVCLVVLQWAWAQDLVVRFIAIARQNPDPVCPLRHLETDLFDLQDLPGDQNLVRLVSNVVSCVVVVPTDQWDWRQDDHYHDPCCVVQQQADPVVRDGDPPPRPPDDPDDDDDDDDDDDDDDDDDSDTDTDHPDPVSSVSSVVVRCPHPSSLVVVLVPDDCPDDPVVSVVVVVVSVVVVVVD

Sequence (186 aa):
MCSNHHRAFDAYDYFIRYIPAVQKFIFVNYSGFTEHEKFHGRAVALDITHRHAPFPSLFIIHEMRVRGHHPFQPIEPLLLQDASFQEWIVTDSLFDDSTGTFDRDGPPLRPRRVRAPNQLLTTNPAEGSSGDRRLALNQDVIQDILAATRSMPSWRACEIEGTSWNGTAEENIQKYTSIIRMQQDS

Secondary structure (DSSP, 8-state):
--HHHHHHHHTTSEEEEEEGGGTEEEEEE-S--HHHHTTTTPEE---TTSTTPPPHHHHHHHHHHHHHHSTTS-SS-EE-S-SPBPHHHHHTTSEETTTTEE--S------------------PPP------EE----HHHHHHHHHHHHTSHHHHHHHHHTS---S-HHHHHHHHHHHHHHHH--

Nearest PDB structures (foldseek):
  8qem-assembly1_Q  TM=2.362E-01  e=8.322E+00  Staphylococcus phage 812
  8qem-assembly1_P  TM=1.646E-01  e=8.845E+00  Staphylococcus phage 812
  8qem-assembly1_U  TM=1.637E-01  e=8.845E+00  Staphylococcus phage 812

Solvent-accessible surface area (backbone atoms only — not comparable to full-atom values): 11458 Å² total; per-residue (Å²): 130,57,73,68,60,46,53,38,49,75,69,37,40,35,37,51,43,67,40,70,95,76,68,37,32,27,30,39,54,61,68,68,54,75,91,38,53,90,43,41,29,26,26,48,101,59,58,78,86,44,82,83,45,79,58,52,56,61,33,53,59,51,34,54,51,23,48,66,72,44,74,84,48,71,79,46,50,74,27,88,50,74,75,41,64,49,68,66,44,48,75,70,52,46,34,39,82,90,78,72,42,68,58,78,70,70,79,73,83,76,75,78,88,76,90,80,78,94,74,93,77,89,74,84,78,78,94,69,78,99,58,80,42,62,51,65,86,47,70,67,56,50,49,49,38,46,52,58,34,65,71,32,70,56,45,52,50,48,55,60,70,68,46,83,78,79,74,53,72,69,58,44,53,52,51,53,52,50,57,55,50,62,62,75,78,109

Organism: NCBI:txid1419009